Protein AF-A0A0V8J978-F1 (afdb_monomer)

Nearest PDB structures (foldseek):
  4zwt-assembly1_A  TM=3.588E-01  e=2.544E+00  Tequatrovirus T4
  5sv0-assembly1_B  TM=1.767E-01  e=7.814E-01  Escherichia coli DH1

pLDDT: mean 73.5, std 13.05, range [42.28, 92.69]

Structure (mmCIF, N/CA/C/O backbone):
data_AF-A0A0V8J978-F1
#
_entry.id   AF-A0A0V8J978-F1
#
loop_
_atom_site.group_PDB
_atom_site.id
_atom_site.type_symbol
_atom_site.label_atom_id
_atom_site.label_alt_id
_atom_site.label_comp_id
_atom_site.label_asym_id
_atom_site.label_entity_id
_atom_site.label_seq_id
_atom_site.pdbx_PDB_ins_code
_atom_site.Cartn_x
_atom_site.Cartn_y
_atom_site.Cartn_z
_atom_site.occupancy
_atom_site.B_iso_or_equiv
_atom_site.auth_seq_id
_atom_site.auth_comp_id
_atom_site.auth_asym_id
_atom_site.auth_atom_id
_atom_site.pdbx_PDB_model_num
ATOM 1 N N . MET A 1 1 ? -58.229 -29.454 26.394 1.00 58.03 1 MET A N 1
ATOM 2 C CA . MET A 1 1 ? -57.405 -28.860 25.318 1.00 58.03 1 MET A CA 1
ATOM 3 C C . MET A 1 1 ? -56.795 -27.524 25.741 1.00 58.03 1 MET A C 1
ATOM 5 O O . MET A 1 1 ? -55.594 -27.365 25.572 1.00 58.03 1 MET A O 1
ATOM 9 N N . ASP A 1 2 ? -57.546 -26.622 26.384 1.00 73.00 2 ASP A N 1
ATOM 10 C CA . ASP A 1 2 ? -57.037 -25.293 26.790 1.00 73.00 2 ASP A CA 1
ATOM 11 C C . ASP A 1 2 ? -55.859 -25.305 27.775 1.00 73.00 2 ASP A C 1
ATOM 13 O O . ASP A 1 2 ? -54.949 -24.490 27.657 1.00 73.00 2 ASP A O 1
ATOM 17 N N . GLN A 1 3 ? -55.811 -26.258 28.709 1.00 71.31 3 GLN A N 1
ATOM 18 C CA . GLN A 1 3 ? -54.703 -26.366 29.670 1.00 71.31 3 GLN A CA 1
ATOM 19 C C . GLN A 1 3 ? -53.376 -26.782 29.013 1.00 71.31 3 GLN A C 1
ATOM 21 O O . GLN A 1 3 ? -52.317 -26.296 29.399 1.00 71.31 3 GLN A O 1
ATOM 26 N N . LEU A 1 4 ? -53.426 -27.640 27.988 1.00 78.38 4 LEU A N 1
ATOM 27 C CA . LEU A 1 4 ? -52.252 -28.033 27.198 1.00 78.38 4 LEU A CA 1
ATOM 28 C C . LEU A 1 4 ? -51.732 -26.854 26.373 1.00 78.38 4 LEU A C 1
ATOM 30 O O . LEU A 1 4 ? -50.527 -26.629 26.305 1.00 78.38 4 LEU A O 1
ATOM 34 N N . TRP A 1 5 ? -52.645 -26.063 25.807 1.00 84.12 5 TRP A N 1
ATOM 35 C CA . TRP A 1 5 ? -52.295 -24.842 25.092 1.00 84.12 5 TRP A CA 1
ATOM 36 C C . TRP A 1 5 ? -51.668 -23.793 26.017 1.00 84.12 5 TRP A C 1
ATOM 38 O O . TRP A 1 5 ? -50.624 -23.230 25.694 1.00 84.12 5 TRP A O 1
ATOM 48 N N . GLN A 1 6 ? -52.235 -23.587 27.210 1.00 78.25 6 GLN A N 1
ATOM 49 C CA . GLN A 1 6 ? -51.652 -22.714 28.231 1.00 78.25 6 GLN A CA 1
ATOM 50 C C . GLN A 1 6 ? -50.260 -23.187 28.661 1.00 78.25 6 GLN A C 1
ATOM 52 O O . GLN A 1 6 ? -49.360 -22.359 28.782 1.00 78.25 6 GLN A O 1
ATOM 57 N N . LEU A 1 7 ? -50.054 -24.497 28.829 1.00 81.75 7 LEU A N 1
ATOM 58 C CA . LEU A 1 7 ? -48.750 -25.067 29.169 1.00 81.75 7 LEU A CA 1
ATOM 59 C C . LEU A 1 7 ? -47.717 -24.810 28.063 1.00 81.75 7 LEU A C 1
ATOM 61 O O . LEU A 1 7 ? -46.607 -24.376 28.358 1.00 81.75 7 LEU A O 1
ATOM 65 N N . ILE A 1 8 ? -48.089 -25.011 26.794 1.00 82.81 8 ILE A N 1
ATOM 66 C CA . ILE A 1 8 ? -47.222 -24.732 25.640 1.00 82.81 8 ILE A CA 1
ATOM 67 C C . ILE A 1 8 ? -46.852 -23.248 25.606 1.00 82.81 8 ILE A C 1
ATOM 69 O O . ILE A 1 8 ? -45.672 -22.920 25.532 1.00 82.81 8 ILE A O 1
ATOM 73 N N . VAL A 1 9 ? -47.827 -22.344 25.746 1.00 83.94 9 VAL A N 1
ATOM 74 C CA . VAL A 1 9 ? -47.578 -20.894 25.775 1.00 83.94 9 VAL A CA 1
ATOM 75 C C . VAL A 1 9 ? -46.642 -20.511 26.925 1.00 83.94 9 VAL A C 1
ATOM 77 O O . VAL A 1 9 ? -45.755 -19.673 26.747 1.00 83.94 9 VAL A O 1
ATOM 80 N N . LEU A 1 10 ? -46.806 -21.124 28.099 1.00 83.38 10 LEU A N 1
ATOM 81 C CA . LEU A 1 10 ? -45.984 -20.838 29.272 1.00 83.38 10 LEU A CA 1
ATOM 82 C C . LEU A 1 10 ? -44.549 -21.349 29.087 1.00 83.38 10 LEU A C 1
ATOM 84 O O . LEU A 1 10 ? -43.604 -20.603 29.332 1.00 83.38 10 LEU A O 1
ATOM 88 N N . VAL A 1 11 ? -44.378 -22.566 28.562 1.00 84.75 11 VAL A N 1
ATOM 89 C CA . VAL A 1 11 ? -43.069 -23.152 28.232 1.00 84.75 11 VAL A CA 1
ATOM 90 C C . VAL A 1 11 ? -42.364 -22.353 27.132 1.00 84.75 11 VAL A C 1
ATOM 92 O O . VAL A 1 11 ? -41.176 -22.066 27.262 1.00 84.75 11 VAL A O 1
ATOM 95 N N . SER A 1 12 ? -43.076 -21.917 26.089 1.00 76.62 12 SER A N 1
ATOM 96 C CA . SER A 1 12 ? -42.521 -21.072 25.023 1.00 76.62 12 SER A CA 1
ATOM 97 C C . SER A 1 12 ? -42.072 -19.704 25.538 1.00 76.62 12 SER A C 1
ATOM 99 O O . SER A 1 12 ? -40.993 -19.246 25.171 1.00 76.62 12 SER A O 1
ATOM 101 N N . LYS A 1 13 ? -42.844 -19.065 26.429 1.00 82.25 13 LYS A N 1
ATOM 102 C CA . LYS A 1 13 ? -42.431 -17.812 27.085 1.00 82.25 13 LYS A CA 1
ATOM 103 C C . LYS A 1 13 ? -41.202 -18.006 27.970 1.00 82.25 13 LYS A C 1
ATOM 105 O O . LYS A 1 13 ? -40.329 -17.145 27.984 1.00 82.25 13 LYS A O 1
ATOM 110 N N . LEU A 1 14 ? -41.111 -19.132 28.675 1.00 78.25 14 LEU A N 1
ATOM 111 C CA . LEU A 1 14 ? -39.984 -19.455 29.553 1.00 78.25 14 LEU A CA 1
ATOM 112 C C . LEU A 1 14 ? -38.710 -19.742 28.742 1.00 78.25 14 LEU A C 1
ATOM 114 O O . LEU A 1 14 ? -37.640 -19.232 29.072 1.00 78.25 14 LEU A O 1
ATOM 118 N N . LEU A 1 15 ? -38.834 -20.474 27.629 1.00 76.94 15 LEU A N 1
ATOM 119 C CA . LEU A 1 15 ? -37.756 -20.674 26.656 1.00 76.94 15 LEU A CA 1
ATOM 120 C C . LEU A 1 15 ? -37.302 -19.350 26.037 1.00 76.94 15 LEU A C 1
ATOM 122 O O . LEU A 1 15 ? -36.102 -19.093 25.974 1.00 76.94 15 LEU A O 1
ATOM 126 N N . TRP A 1 16 ? -38.243 -18.491 25.636 1.00 80.75 16 TRP A N 1
ATOM 127 C CA . TRP A 1 16 ? -37.926 -17.183 25.070 1.00 80.75 16 TRP A CA 1
ATOM 128 C C . TRP A 1 16 ? -37.252 -16.265 26.092 1.00 80.75 16 TRP A C 1
ATOM 130 O O . TRP A 1 16 ? -36.242 -15.658 25.769 1.00 80.75 16 TRP A O 1
ATOM 140 N N . ALA A 1 17 ? -37.723 -16.223 27.341 1.00 74.12 17 ALA A N 1
ATOM 141 C CA . ALA A 1 17 ? -37.091 -15.447 28.408 1.00 74.12 17 ALA A CA 1
ATOM 142 C C . ALA A 1 17 ? -35.655 -15.919 28.692 1.00 74.12 17 ALA A C 1
ATOM 144 O O . ALA A 1 17 ? -34.755 -15.100 28.874 1.00 74.12 17 ALA A O 1
ATOM 145 N N . LYS A 1 18 ? -35.414 -17.237 28.673 1.00 74.38 18 LYS A N 1
ATOM 146 C CA . LYS A 1 18 ? -34.080 -17.814 28.889 1.00 74.38 18 LYS A CA 1
ATOM 147 C C . LYS A 1 18 ? -33.139 -17.555 27.704 1.00 74.38 18 LYS A C 1
ATOM 149 O O . LYS A 1 18 ? -31.971 -17.234 27.914 1.00 74.38 18 LYS A O 1
ATOM 154 N N . ALA A 1 19 ? -33.648 -17.648 26.474 1.00 70.31 19 ALA A N 1
ATOM 155 C CA . ALA A 1 19 ? -32.899 -17.320 25.261 1.00 70.31 19 ALA A CA 1
ATOM 156 C C . ALA A 1 19 ? -32.596 -15.815 25.166 1.00 70.31 19 ALA A C 1
ATOM 158 O O . ALA A 1 19 ? -31.465 -15.433 24.874 1.00 70.31 19 ALA A O 1
ATOM 159 N N . ALA A 1 20 ? -33.576 -14.965 25.483 1.00 67.06 20 ALA A N 1
ATOM 160 C CA . ALA A 1 20 ? -33.428 -13.517 25.518 1.00 67.06 20 ALA A CA 1
ATOM 161 C C . ALA A 1 20 ? -32.396 -13.093 26.567 1.00 67.06 20 ALA A C 1
ATOM 163 O O . ALA A 1 20 ? -31.519 -12.302 26.248 1.00 67.06 20 ALA A O 1
ATOM 164 N N . ALA A 1 21 ? -32.419 -13.663 27.777 1.00 69.81 21 ALA A N 1
ATOM 165 C CA . ALA A 1 21 ? -31.411 -13.375 28.801 1.00 69.81 21 ALA A CA 1
ATOM 166 C C . ALA A 1 21 ? -29.980 -13.701 28.328 1.00 69.81 21 ALA A C 1
ATOM 168 O O . ALA A 1 21 ? -29.067 -12.909 28.552 1.00 69.81 21 ALA A O 1
ATOM 169 N N . GLY A 1 22 ? -29.791 -14.821 27.619 1.00 66.94 22 GLY A N 1
ATOM 170 C CA . GLY A 1 22 ? -28.507 -15.164 26.999 1.00 66.94 22 GLY A CA 1
ATOM 171 C C . GLY A 1 22 ? -28.098 -14.192 25.886 1.00 66.94 22 GLY A C 1
ATOM 172 O O . GLY A 1 22 ? -26.946 -13.770 25.833 1.00 66.94 22 GLY A O 1
ATOM 173 N N . TYR A 1 23 ? -29.043 -13.788 25.034 1.00 71.06 23 TYR A N 1
ATOM 174 C CA . TYR A 1 23 ? -28.798 -12.828 23.954 1.00 71.06 23 TYR A CA 1
ATOM 175 C C . TYR A 1 23 ? -28.477 -11.422 24.483 1.00 71.06 23 TYR A C 1
ATOM 177 O O . TYR A 1 23 ? -27.542 -10.787 24.006 1.00 71.06 23 TYR A O 1
ATOM 185 N N . PHE A 1 24 ? -29.191 -10.953 25.510 1.00 72.12 24 PHE A N 1
ATOM 186 C CA . PHE A 1 24 ? -28.918 -9.677 26.173 1.00 72.12 24 PHE A CA 1
ATOM 187 C C . PHE A 1 24 ? -27.565 -9.688 26.886 1.00 72.12 24 PHE A C 1
ATOM 189 O O . PHE A 1 24 ? -26.811 -8.730 26.756 1.00 72.12 24 PHE A O 1
ATOM 196 N N . ALA A 1 25 ? -27.211 -10.778 27.573 1.00 69.50 25 ALA A N 1
ATOM 197 C CA . ALA A 1 25 ? -25.895 -10.911 28.196 1.00 69.50 25 ALA A CA 1
ATOM 198 C C . ALA A 1 25 ? -24.763 -10.888 27.155 1.00 69.50 25 ALA A C 1
ATOM 200 O O . ALA A 1 25 ? -23.761 -10.208 27.360 1.00 69.50 25 ALA A O 1
ATOM 201 N N . LEU A 1 26 ? -24.936 -11.574 26.018 1.00 71.06 26 LEU A N 1
ATOM 202 C CA . LEU A 1 26 ? -23.991 -11.519 24.899 1.00 71.06 26 LEU A CA 1
ATOM 203 C C . LEU A 1 26 ? -23.917 -10.124 24.268 1.00 71.06 26 LEU A C 1
ATOM 205 O O . LEU A 1 26 ? -22.823 -9.681 23.934 1.00 71.06 26 LEU A O 1
ATOM 209 N N . GLY A 1 27 ? -25.047 -9.426 24.136 1.00 70.19 27 GLY A N 1
ATOM 210 C CA . GLY A 1 27 ? -25.106 -8.054 23.630 1.00 70.19 27 GLY A CA 1
ATOM 211 C C . GLY A 1 27 ? -24.342 -7.074 24.519 1.00 70.19 27 GLY A C 1
ATOM 212 O O . GLY A 1 27 ? -23.490 -6.344 24.026 1.00 70.19 27 GLY A O 1
ATOM 213 N N . VAL A 1 28 ? -24.558 -7.128 25.836 1.00 73.50 28 VAL A N 1
ATOM 214 C CA . VAL A 1 28 ? -23.844 -6.285 26.813 1.00 73.50 28 VAL A CA 1
ATOM 215 C C . VAL A 1 28 ? -22.353 -6.621 26.852 1.00 73.50 28 VAL A C 1
ATOM 217 O O . VAL A 1 28 ? -21.514 -5.727 26.940 1.00 73.50 28 VAL A O 1
ATOM 220 N N . LEU A 1 29 ? -21.997 -7.905 26.752 1.00 72.19 29 LEU A N 1
ATOM 221 C CA . LEU A 1 29 ? -20.600 -8.331 26.713 1.00 72.19 29 LEU A CA 1
ATOM 222 C C . LEU A 1 29 ? -19.922 -7.871 25.415 1.00 72.19 29 LEU A C 1
ATOM 224 O O . LEU A 1 29 ? -18.797 -7.380 25.459 1.00 72.19 29 LEU A O 1
ATOM 228 N N . ALA A 1 30 ? -20.615 -7.949 24.276 1.00 70.94 30 ALA A N 1
ATOM 229 C CA . ALA A 1 30 ? -20.136 -7.405 23.011 1.00 70.94 30 ALA A CA 1
ATOM 230 C C . ALA A 1 30 ? -19.964 -5.882 23.088 1.00 70.94 30 ALA A C 1
ATOM 232 O O . ALA A 1 30 ? -18.898 -5.387 22.738 1.00 70.94 30 ALA A O 1
ATOM 233 N N . GLU A 1 31 ? -20.948 -5.139 23.601 1.00 74.81 31 GLU A N 1
ATOM 234 C CA . GLU A 1 31 ? -20.844 -3.689 23.806 1.00 74.81 31 GLU A CA 1
ATOM 235 C C . GLU A 1 31 ? -19.661 -3.323 24.708 1.00 74.81 31 GLU A C 1
ATOM 237 O O . GLU A 1 31 ? -18.866 -2.457 24.348 1.00 74.81 31 GLU A O 1
ATOM 242 N N . ALA A 1 32 ? -19.471 -4.025 25.828 1.00 72.31 32 ALA A N 1
ATOM 243 C CA . ALA A 1 32 ? -18.339 -3.804 26.726 1.00 72.31 32 ALA A CA 1
ATOM 244 C C . ALA A 1 32 ? -16.986 -4.076 26.042 1.00 72.31 32 ALA A C 1
ATOM 246 O O . ALA A 1 32 ? -16.022 -3.331 26.232 1.00 72.31 32 ALA A O 1
ATOM 247 N N . VAL A 1 33 ? -16.909 -5.114 25.203 1.00 73.12 33 VAL A N 1
ATOM 248 C CA . VAL A 1 33 ? -15.716 -5.420 24.399 1.00 73.12 33 VAL A CA 1
ATOM 249 C C . VAL A 1 33 ? -15.478 -4.338 23.341 1.00 73.12 33 VAL A C 1
ATOM 251 O O . VAL A 1 33 ? -14.345 -3.888 23.179 1.00 73.12 33 VAL A O 1
ATOM 254 N N . PHE A 1 34 ? -16.524 -3.865 22.661 1.00 73.12 34 PHE A N 1
ATOM 255 C CA . PHE A 1 34 ? -16.434 -2.803 21.654 1.00 73.12 34 PHE A CA 1
ATOM 256 C C . PHE A 1 34 ? -16.193 -1.412 22.244 1.00 73.12 34 PHE A C 1
ATOM 258 O O . PHE A 1 34 ? -15.755 -0.525 21.517 1.00 73.12 34 PHE A O 1
ATOM 265 N N . GLN A 1 35 ? -16.423 -1.205 23.540 1.00 76.12 35 GLN A N 1
ATOM 266 C CA . GLN A 1 35 ? -16.020 0.010 24.253 1.00 76.12 35 GLN A CA 1
ATOM 267 C C . GLN A 1 35 ? -14.549 -0.013 24.694 1.00 76.12 35 GLN A C 1
ATOM 269 O O . GLN A 1 35 ? -13.999 1.023 25.070 1.00 76.12 35 GLN A O 1
ATOM 274 N N . ASN A 1 36 ? -13.873 -1.164 24.620 1.00 83.19 36 ASN A N 1
ATOM 275 C CA . ASN A 1 36 ? -12.453 -1.243 24.927 1.00 83.19 36 ASN A CA 1
ATOM 276 C C . ASN A 1 36 ? -11.626 -0.531 23.845 1.00 83.19 36 ASN A C 1
ATOM 278 O O . ASN A 1 36 ? -11.685 -0.877 22.661 1.00 83.19 36 ASN A O 1
ATOM 282 N N . PHE A 1 37 ? -10.790 0.418 24.273 1.00 80.56 37 PHE A N 1
ATOM 283 C CA . PHE A 1 37 ? -9.919 1.183 23.383 1.00 80.56 37 PHE A CA 1
ATOM 284 C C . PHE A 1 37 ? -9.068 0.296 22.465 1.00 80.56 37 PHE A C 1
ATOM 286 O O . PHE A 1 37 ? -8.921 0.618 21.294 1.00 80.56 37 PHE A O 1
ATOM 293 N N . TRP A 1 38 ? -8.529 -0.826 22.947 1.00 84.81 38 TRP A N 1
ATOM 294 C CA . TRP A 1 38 ? -7.670 -1.685 22.125 1.00 84.81 38 TRP A CA 1
ATOM 295 C C . TRP A 1 38 ? -8.435 -2.373 20.994 1.00 84.81 38 TRP A C 1
ATOM 297 O O . TRP A 1 38 ? -7.918 -2.500 19.886 1.00 84.81 38 TRP A O 1
ATOM 307 N N . VAL A 1 39 ? -9.684 -2.769 21.244 1.00 84.00 39 VAL A N 1
ATOM 308 C CA . VAL A 1 39 ? -10.558 -3.381 20.232 1.00 84.00 39 VAL A CA 1
ATOM 309 C C . VAL A 1 39 ? -10.940 -2.342 19.178 1.00 84.00 39 VAL A C 1
ATOM 311 O O . VAL A 1 39 ? -10.839 -2.595 17.976 1.00 84.00 39 VAL A O 1
ATOM 314 N N . GLN A 1 40 ? -11.299 -1.140 19.623 1.00 82.44 40 GLN A N 1
ATOM 315 C CA . GLN A 1 40 ? -11.551 0.020 18.768 1.00 82.44 40 GLN A CA 1
ATOM 316 C C . GLN A 1 40 ? -10.323 0.400 17.927 1.00 82.44 40 GLN A C 1
ATOM 318 O O . GLN A 1 40 ? -10.418 0.597 16.720 1.00 82.44 40 GLN A O 1
ATOM 323 N N . PHE A 1 41 ? -9.145 0.429 18.542 1.00 83.06 41 PHE A N 1
ATOM 324 C CA . PHE A 1 41 ? -7.879 0.745 17.892 1.00 83.06 41 PHE A CA 1
ATOM 325 C C . PHE A 1 41 ? -7.535 -0.251 16.780 1.00 83.06 41 PHE A C 1
ATOM 327 O O . PHE A 1 41 ? -7.281 0.140 15.639 1.00 83.06 41 PHE A O 1
ATOM 334 N N . VAL A 1 42 ? -7.573 -1.551 17.090 1.00 87.31 42 VAL A N 1
ATOM 335 C CA . VAL A 1 42 ? -7.267 -2.609 16.119 1.00 87.31 42 VAL A CA 1
ATOM 336 C C . VAL A 1 42 ? -8.294 -2.625 14.990 1.00 87.31 42 VAL A C 1
ATOM 338 O O . VAL A 1 42 ? -7.911 -2.691 13.821 1.00 87.31 42 VAL A O 1
ATOM 341 N N . SER A 1 43 ? -9.586 -2.520 15.308 1.00 85.38 43 SER A N 1
ATOM 342 C CA . SER A 1 43 ? -10.638 -2.487 14.285 1.00 85.38 43 SER A CA 1
ATOM 343 C C . SER A 1 43 ? -10.510 -1.269 13.367 1.00 85.38 43 SER A C 1
ATOM 345 O O . SER A 1 43 ? -10.583 -1.438 12.152 1.00 85.38 43 SER A O 1
ATOM 347 N N . ALA A 1 44 ? -10.209 -0.079 13.896 1.00 85.94 44 ALA A N 1
ATOM 348 C CA . ALA A 1 44 ? -9.976 1.123 13.094 1.00 85.94 44 ALA A CA 1
ATOM 349 C C . ALA A 1 44 ? -8.784 0.971 12.134 1.00 85.94 44 ALA A C 1
ATOM 351 O O . ALA A 1 44 ? -8.868 1.367 10.970 1.00 85.94 44 ALA A O 1
ATOM 352 N N . ILE A 1 45 ? -7.690 0.345 12.580 1.00 87.75 45 ILE A N 1
ATOM 353 C CA . ILE A 1 45 ? -6.536 0.052 11.719 1.00 87.75 45 ILE A CA 1
ATOM 354 C C . ILE A 1 45 ? -6.910 -0.943 10.614 1.00 87.75 45 ILE A C 1
ATOM 356 O O . ILE A 1 45 ? -6.569 -0.725 9.450 1.00 87.75 45 ILE A O 1
ATOM 360 N N . VAL A 1 46 ? -7.618 -2.025 10.951 1.00 88.25 46 VAL A N 1
ATOM 361 C CA . VAL A 1 46 ? -8.040 -3.047 9.978 1.00 88.25 46 VAL A CA 1
ATOM 362 C C . VAL A 1 46 ? -8.989 -2.448 8.942 1.00 88.25 46 VAL A C 1
ATOM 364 O O . VAL A 1 46 ? -8.749 -2.590 7.743 1.00 88.25 46 VAL A O 1
ATOM 367 N N . VAL A 1 47 ? -10.024 -1.729 9.382 1.00 87.81 47 VAL A N 1
ATOM 368 C CA . VAL A 1 47 ? -10.984 -1.055 8.496 1.00 87.81 47 VAL A CA 1
ATOM 369 C C . VAL A 1 47 ? -10.273 -0.027 7.619 1.00 87.81 47 VAL A C 1
ATOM 371 O O . VAL A 1 47 ? -10.487 -0.010 6.407 1.00 87.81 47 VAL A O 1
ATOM 374 N N . GLY A 1 48 ? -9.364 0.770 8.186 1.00 84.44 48 GLY A N 1
ATOM 375 C CA . GLY A 1 48 ? -8.560 1.720 7.423 1.00 84.44 48 GLY A CA 1
ATOM 376 C C . GLY A 1 48 ? -7.702 1.039 6.353 1.00 84.44 48 GLY A C 1
ATOM 377 O O . GLY A 1 48 ? -7.672 1.491 5.209 1.00 84.44 48 GLY A O 1
ATOM 378 N N . MET A 1 49 ? -7.051 -0.085 6.671 1.00 86.06 49 MET A N 1
ATOM 379 C CA . MET A 1 49 ? -6.287 -0.860 5.686 1.00 86.06 49 MET A CA 1
ATOM 380 C C . MET A 1 49 ? -7.173 -1.413 4.563 1.00 86.06 49 MET A C 1
ATOM 382 O O . MET A 1 49 ? -6.785 -1.350 3.393 1.00 86.06 49 MET A O 1
ATOM 386 N N . VAL A 1 50 ? -8.361 -1.928 4.894 1.00 88.06 50 VAL A N 1
ATOM 387 C CA . VAL A 1 50 ? -9.339 -2.404 3.902 1.00 88.06 50 VAL A CA 1
ATOM 388 C C . VAL A 1 50 ? -9.790 -1.257 2.998 1.00 88.06 50 VAL A C 1
ATOM 390 O O . VAL A 1 50 ? -9.842 -1.421 1.781 1.00 88.06 50 VAL A O 1
ATOM 393 N N . LEU A 1 51 ? -10.041 -0.076 3.561 1.00 87.31 51 LEU A N 1
ATOM 394 C CA . LEU A 1 51 ? -10.470 1.098 2.808 1.00 87.31 51 LEU A CA 1
ATOM 395 C C . LEU A 1 51 ? -9.376 1.599 1.855 1.00 87.31 51 LEU A C 1
ATOM 397 O O . LEU A 1 51 ? -9.648 1.838 0.680 1.00 87.31 51 LEU A O 1
ATOM 401 N N . VAL A 1 52 ? -8.118 1.651 2.306 1.00 84.44 52 VAL A N 1
ATOM 402 C CA . VAL A 1 52 ? -6.967 1.949 1.434 1.00 84.44 52 VAL A CA 1
ATOM 403 C C . VAL A 1 52 ? -6.867 0.930 0.295 1.00 84.44 52 VAL A C 1
ATOM 405 O O . VAL A 1 52 ? -6.621 1.307 -0.852 1.00 84.44 52 VAL A 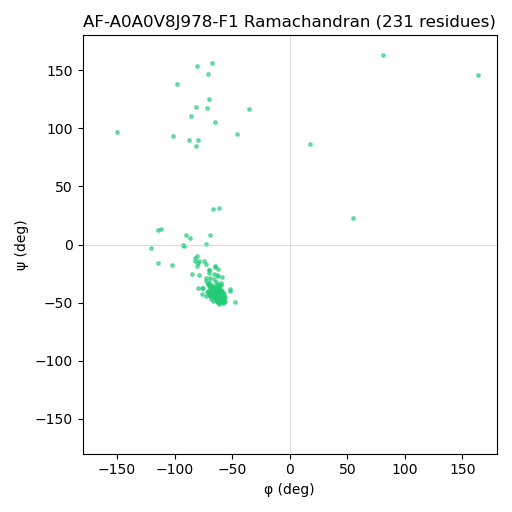O 1
ATOM 408 N N . LYS A 1 53 ? -7.103 -0.358 0.574 1.00 83.00 53 LYS A N 1
ATOM 409 C CA . LYS A 1 53 ? -7.104 -1.412 -0.450 1.00 83.00 53 LYS A CA 1
ATOM 410 C C . LYS A 1 53 ? -8.243 -1.272 -1.453 1.00 83.00 53 LYS A C 1
ATOM 412 O O . LYS A 1 53 ? -8.018 -1.503 -2.640 1.00 83.00 53 LYS A O 1
ATOM 417 N N . LEU A 1 54 ? -9.429 -0.874 -1.003 1.00 85.06 54 LEU A N 1
ATOM 418 C CA . LEU A 1 54 ? -10.564 -0.588 -1.879 1.00 85.06 54 LEU A CA 1
ATOM 419 C C . LEU A 1 54 ? -10.283 0.617 -2.779 1.00 85.06 54 LEU A C 1
ATOM 421 O O . LEU A 1 54 ? -10.527 0.534 -3.977 1.00 85.06 54 LEU A O 1
ATOM 425 N N . ILE A 1 55 ? -9.698 1.694 -2.248 1.00 84.44 55 ILE A N 1
ATOM 426 C CA . ILE A 1 55 ? -9.293 2.857 -3.052 1.00 84.44 55 ILE A CA 1
ATOM 427 C C . ILE A 1 55 ? -8.247 2.449 -4.098 1.00 84.44 55 ILE A C 1
ATOM 429 O O . ILE A 1 55 ? -8.402 2.772 -5.274 1.00 84.44 55 ILE A O 1
ATOM 433 N N . GLU A 1 56 ? -7.215 1.692 -3.704 1.00 79.06 56 GLU A N 1
ATOM 434 C CA . GLU A 1 56 ? -6.204 1.164 -4.632 1.00 79.06 56 GLU A CA 1
ATOM 435 C C . GLU A 1 56 ? -6.856 0.324 -5.745 1.00 79.06 56 GLU A C 1
ATOM 437 O O . GLU A 1 56 ? -6.507 0.453 -6.921 1.00 79.06 56 GLU A O 1
ATOM 442 N N . PHE A 1 57 ? -7.831 -0.517 -5.388 1.00 79.12 57 PHE A N 1
ATOM 443 C CA . PHE A 1 57 ? -8.572 -1.339 -6.337 1.00 79.12 57 PHE A CA 1
ATOM 444 C C . PHE A 1 57 ? -9.428 -0.501 -7.294 1.00 79.12 57 PHE A C 1
ATOM 446 O O . PHE A 1 57 ? -9.391 -0.750 -8.496 1.00 79.12 57 PHE A O 1
ATOM 453 N N . SER A 1 58 ? -10.140 0.512 -6.797 1.00 75.56 58 SER A N 1
ATOM 454 C CA . SER A 1 58 ? -10.966 1.411 -7.611 1.00 75.56 58 SER A CA 1
ATOM 455 C C . SER A 1 58 ? -10.128 2.230 -8.589 1.00 75.56 58 SER A C 1
ATOM 457 O O . SER A 1 58 ? -10.468 2.313 -9.768 1.00 75.56 58 SER A O 1
ATOM 459 N N . ILE A 1 59 ? -8.992 2.771 -8.133 1.00 76.44 59 ILE A N 1
ATOM 460 C CA . ILE A 1 59 ? -8.032 3.469 -8.997 1.00 76.44 59 ILE A CA 1
ATOM 461 C C . ILE A 1 59 ? -7.553 2.522 -10.103 1.00 76.44 59 ILE A C 1
ATOM 463 O O . ILE A 1 59 ? -7.578 2.873 -11.283 1.00 76.44 59 ILE A O 1
ATOM 467 N N . ARG A 1 60 ? -7.169 1.292 -9.740 1.00 69.00 60 ARG A N 1
ATOM 468 C CA . ARG A 1 60 ? -6.733 0.277 -10.707 1.00 69.00 60 ARG A CA 1
ATOM 469 C C . ARG A 1 60 ? -7.837 -0.079 -11.701 1.00 69.00 60 ARG A C 1
ATOM 471 O O . ARG A 1 60 ? -7.553 -0.198 -12.888 1.00 69.00 60 ARG A O 1
ATOM 478 N N . TYR A 1 61 ? -9.072 -0.253 -11.238 1.00 74.75 61 TYR A N 1
ATOM 479 C CA . TYR A 1 61 ? -10.212 -0.558 -12.098 1.00 74.75 61 TYR A CA 1
ATOM 480 C C . TYR A 1 61 ? -10.468 0.568 -13.102 1.00 74.75 61 TYR A C 1
ATOM 482 O O . TYR A 1 61 ? -10.631 0.294 -14.288 1.00 74.75 61 TYR A O 1
ATOM 490 N N . TYR A 1 62 ? -10.415 1.828 -12.658 1.00 72.88 62 TYR A N 1
ATOM 491 C CA . TYR A 1 62 ? -10.557 2.988 -13.535 1.00 72.88 62 TYR A CA 1
ATOM 492 C C . TYR A 1 62 ? -9.486 3.008 -14.632 1.00 72.88 62 TYR A C 1
ATOM 494 O O . TYR A 1 62 ? -9.821 3.115 -15.811 1.00 72.88 62 TYR A O 1
ATOM 502 N N . TYR A 1 63 ? -8.209 2.837 -14.269 1.00 64.38 63 TYR A N 1
ATOM 503 C CA . TYR A 1 63 ? -7.123 2.791 -15.252 1.00 64.38 63 TYR A CA 1
ATOM 504 C C . TYR A 1 63 ? -7.244 1.597 -16.205 1.00 64.38 63 TYR A C 1
ATOM 506 O O . TYR A 1 63 ? -7.054 1.765 -17.406 1.00 64.38 63 TYR A O 1
ATOM 514 N N . TYR A 1 64 ? -7.621 0.418 -15.703 1.00 66.31 64 TYR A N 1
ATOM 515 C CA . TYR A 1 64 ? -7.825 -0.777 -16.525 1.00 66.31 64 TYR A CA 1
ATOM 516 C C . TYR A 1 64 ? -8.981 -0.604 -17.520 1.00 66.31 64 TYR A C 1
ATOM 518 O O . TYR A 1 64 ? -8.846 -0.927 -18.696 1.00 66.31 64 TYR A O 1
ATOM 526 N N . HIS A 1 65 ? -10.105 -0.043 -17.074 1.00 63.94 65 HIS A N 1
ATOM 527 C CA . HIS A 1 65 ? -11.246 0.231 -17.940 1.00 63.94 65 HIS A CA 1
ATOM 528 C C . HIS A 1 65 ? -10.888 1.261 -19.025 1.00 63.94 65 HIS A C 1
ATOM 530 O O . HIS A 1 65 ? -11.176 1.044 -20.199 1.00 63.94 65 HIS A O 1
ATOM 536 N N . ASN A 1 66 ? -10.184 2.342 -18.670 1.00 58.75 66 ASN A N 1
ATOM 537 C CA . ASN A 1 66 ? -9.725 3.340 -19.644 1.00 58.75 66 ASN A CA 1
ATOM 538 C C . ASN A 1 66 ? -8.682 2.781 -20.630 1.00 58.75 66 ASN A C 1
ATOM 540 O O . ASN A 1 66 ? -8.622 3.216 -21.780 1.00 58.75 66 ASN A O 1
ATOM 544 N N . PHE A 1 67 ? -7.883 1.803 -20.195 1.00 55.22 67 PHE A N 1
ATOM 545 C CA . PHE A 1 67 ? -6.927 1.091 -21.040 1.00 55.22 67 PHE A CA 1
ATOM 546 C C . PHE A 1 67 ? -7.627 0.222 -22.097 1.00 55.22 67 PHE A C 1
ATOM 548 O O . PHE A 1 67 ? -7.260 0.282 -23.263 1.00 55.22 67 P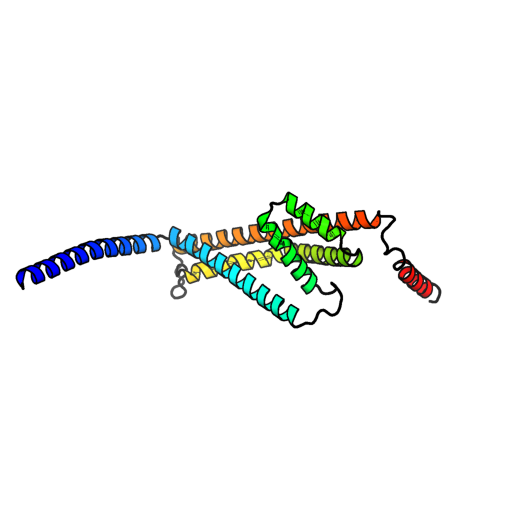HE A O 1
ATOM 555 N N . VAL A 1 68 ? -8.691 -0.507 -21.738 1.00 56.03 68 VAL A N 1
ATOM 556 C CA . VAL A 1 68 ? -9.468 -1.322 -22.698 1.00 56.03 68 VAL A CA 1
ATOM 557 C C . VAL A 1 68 ? -10.142 -0.463 -23.782 1.00 56.03 68 VAL A C 1
ATOM 559 O O . VAL A 1 68 ? -10.234 -0.887 -24.934 1.00 56.03 68 VAL A O 1
ATOM 562 N N . HIS A 1 69 ? -10.572 0.761 -23.451 1.00 50.78 69 HIS A N 1
ATOM 563 C CA . HIS A 1 69 ? -11.200 1.678 -24.418 1.00 50.78 69 HIS A CA 1
ATOM 564 C C . HIS A 1 69 ? -10.201 2.399 -25.332 1.00 50.78 69 HIS A C 1
ATOM 566 O O . HIS A 1 69 ? -10.534 2.743 -26.470 1.00 50.78 69 HIS A O 1
ATOM 572 N N . ARG A 1 70 ? -8.951 2.590 -24.892 1.00 51.50 70 ARG A N 1
ATOM 573 C CA . ARG A 1 70 ? -7.855 3.037 -25.760 1.00 51.50 70 ARG A CA 1
ATOM 574 C C . ARG A 1 70 ? -7.312 1.833 -26.526 1.00 51.50 70 ARG A C 1
ATOM 576 O O . ARG A 1 70 ? -6.341 1.218 -26.109 1.00 51.50 70 ARG A O 1
ATOM 583 N N . LYS A 1 71 ? -7.954 1.495 -27.653 1.00 47.66 71 LYS A N 1
ATOM 584 C CA . LYS A 1 71 ? -7.489 0.471 -28.610 1.00 47.66 71 LYS A CA 1
ATOM 585 C C . LYS A 1 71 ? -5.956 0.469 -28.706 1.00 47.66 71 LYS A C 1
ATOM 587 O O . LYS A 1 71 ? -5.380 1.462 -29.148 1.00 47.66 71 LYS A O 1
ATOM 592 N N . LEU A 1 72 ? -5.339 -0.648 -28.312 1.00 44.06 72 LEU A N 1
ATOM 593 C CA . LEU A 1 72 ? -3.926 -0.980 -28.503 1.00 44.06 72 LEU A CA 1
ATOM 594 C C . LEU A 1 72 ? -3.504 -0.672 -29.949 1.00 44.06 72 LEU A C 1
ATOM 596 O O . LEU A 1 72 ? -3.695 -1.480 -30.854 1.00 44.06 72 LEU A O 1
ATOM 600 N N . LYS A 1 73 ? -2.934 0.513 -30.176 1.00 43.41 73 LYS A N 1
ATOM 601 C CA . LYS A 1 73 ? -2.098 0.781 -31.345 1.00 43.41 73 LYS A CA 1
ATOM 602 C C . LYS A 1 73 ? -0.682 0.370 -30.956 1.00 43.41 73 LYS A C 1
ATOM 604 O O . LYS A 1 73 ? 0.042 1.164 -30.377 1.00 43.41 73 LYS A O 1
ATOM 609 N N . ASN A 1 74 ? -0.362 -0.898 -31.212 1.00 42.88 74 ASN A N 1
ATOM 610 C CA . ASN A 1 74 ? 0.975 -1.487 -31.333 1.00 42.88 74 ASN A CA 1
ATOM 611 C C . ASN A 1 74 ? 2.142 -0.666 -30.750 1.00 42.88 74 ASN A C 1
ATOM 613 O O . ASN A 1 74 ? 2.787 0.086 -31.474 1.00 42.88 74 ASN A O 1
ATOM 617 N N . SER A 1 75 ? 2.413 -0.822 -29.454 1.00 47.47 75 SER A N 1
ATOM 618 C CA . SER A 1 75 ? 3.753 -0.857 -28.832 1.00 47.47 75 SER A CA 1
ATOM 619 C C . SER A 1 75 ? 3.622 -0.634 -27.323 1.00 47.47 75 SER A C 1
ATOM 621 O O . SER A 1 75 ? 2.796 0.157 -26.878 1.00 47.47 75 SER A O 1
ATOM 623 N N . LEU A 1 76 ? 4.480 -1.284 -26.531 1.00 52.47 76 LEU A N 1
ATOM 624 C CA . LEU A 1 76 ? 4.682 -1.054 -25.088 1.00 52.47 76 LEU A CA 1
ATOM 625 C C . LEU A 1 76 ? 5.300 0.337 -24.781 1.00 52.47 76 LEU A C 1
ATOM 627 O O . LEU A 1 76 ? 6.061 0.500 -23.829 1.00 52.47 76 LEU A O 1
ATOM 631 N N . GLY A 1 77 ? 5.015 1.350 -25.604 1.00 53.03 77 GLY A N 1
ATOM 632 C CA . GLY A 1 77 ? 5.657 2.663 -25.557 1.00 53.03 77 GLY A CA 1
ATOM 633 C C . GLY A 1 77 ? 5.115 3.599 -24.474 1.00 53.03 77 GLY A C 1
ATOM 634 O O . GLY A 1 77 ? 5.763 4.594 -24.153 1.00 53.03 77 GLY A O 1
ATOM 635 N N . ALA A 1 78 ? 3.944 3.309 -23.892 1.00 59.03 78 ALA A N 1
ATOM 636 C CA . ALA A 1 78 ? 3.320 4.177 -22.898 1.00 59.03 78 ALA A CA 1
ATOM 637 C C . ALA A 1 78 ? 3.605 3.718 -21.449 1.00 59.03 78 ALA A C 1
ATOM 639 O O . ALA A 1 78 ? 3.477 2.536 -21.127 1.00 59.03 78 ALA A O 1
ATOM 640 N N . PRO A 1 79 ? 3.898 4.645 -20.514 1.00 58.06 79 PRO A N 1
ATOM 641 C CA . PRO A 1 79 ? 4.175 4.317 -19.109 1.00 58.06 79 PRO A CA 1
ATOM 642 C C . PRO A 1 79 ? 2.997 3.656 -18.371 1.00 58.06 79 PRO A C 1
ATOM 644 O O . PRO A 1 79 ? 3.210 2.977 -17.368 1.00 58.06 79 PRO A O 1
ATOM 647 N N . ALA A 1 80 ? 1.765 3.826 -18.863 1.00 61.19 80 ALA A N 1
ATOM 648 C CA . ALA A 1 80 ? 0.578 3.152 -18.334 1.00 61.19 80 ALA A CA 1
ATOM 649 C C . ALA A 1 80 ? 0.559 1.647 -18.663 1.00 61.19 80 ALA A C 1
ATOM 651 O O . ALA A 1 80 ? 0.127 0.843 -17.840 1.00 61.19 80 ALA A O 1
ATOM 652 N N . ASP A 1 81 ? 1.084 1.261 -19.825 1.00 60.50 81 ASP A N 1
ATOM 653 C CA . ASP A 1 81 ? 1.106 -0.125 -20.301 1.00 60.50 81 ASP A CA 1
ATOM 654 C C . ASP A 1 81 ? 2.187 -0.914 -19.560 1.00 60.50 81 ASP A C 1
ATOM 656 O O . ASP A 1 81 ? 1.972 -2.058 -19.161 1.00 60.50 81 ASP A O 1
ATOM 660 N N . LEU A 1 82 ? 3.317 -0.253 -19.282 1.00 64.56 82 LEU A N 1
ATOM 661 C CA . LEU A 1 82 ? 4.389 -0.774 -18.433 1.00 64.56 82 LEU A CA 1
ATOM 662 C C . LEU A 1 82 ? 3.911 -0.982 -16.986 1.00 64.56 82 LEU A C 1
ATOM 664 O O . LEU A 1 82 ? 4.241 -2.003 -16.383 1.00 64.56 82 LEU A O 1
ATOM 668 N N . ASP A 1 83 ? 3.093 -0.074 -16.437 1.00 65.69 83 ASP A N 1
ATOM 669 C CA . ASP A 1 83 ? 2.486 -0.242 -15.106 1.00 65.69 83 ASP A CA 1
ATOM 670 C C . ASP A 1 83 ? 1.483 -1.410 -15.086 1.00 65.69 83 ASP A C 1
ATOM 672 O O . ASP A 1 83 ? 1.473 -2.228 -14.167 1.00 65.69 83 ASP A O 1
ATOM 676 N N . LEU A 1 84 ? 0.665 -1.559 -16.128 1.00 64.31 84 LEU A N 1
ATOM 677 C CA . LEU A 1 84 ? -0.336 -2.624 -16.220 1.00 64.31 84 LEU A CA 1
ATOM 678 C C . LEU A 1 84 ? 0.310 -4.006 -16.423 1.00 64.31 84 LEU A C 1
ATOM 680 O O . LEU A 1 84 ? -0.080 -4.989 -15.779 1.00 64.31 84 LEU A O 1
ATOM 684 N N . PHE A 1 85 ? 1.357 -4.076 -17.246 1.00 65.56 85 PHE A N 1
ATOM 685 C CA . PHE A 1 85 ? 2.220 -5.245 -17.380 1.00 65.56 85 PHE A CA 1
ATOM 686 C C . PHE A 1 85 ? 2.891 -5.600 -16.046 1.00 65.56 85 PHE A C 1
ATOM 688 O O . PHE A 1 85 ? 2.855 -6.754 -15.614 1.00 65.56 85 PHE A O 1
ATOM 695 N N . PHE A 1 86 ? 3.427 -4.611 -15.330 1.00 66.75 86 PHE A N 1
ATOM 696 C CA . PHE A 1 86 ? 4.026 -4.814 -14.013 1.00 66.75 86 PHE A CA 1
ATOM 697 C C . PHE A 1 86 ? 3.019 -5.340 -12.986 1.00 66.75 86 PHE A C 1
ATOM 699 O O . PHE A 1 86 ? 3.298 -6.260 -12.222 1.00 66.75 86 PHE A O 1
ATOM 706 N N . GLN A 1 87 ? 1.811 -4.785 -12.973 1.00 64.94 87 GLN A N 1
ATOM 707 C CA . GLN A 1 87 ? 0.765 -5.174 -12.032 1.00 64.94 87 GLN A CA 1
ATOM 708 C C . GLN A 1 87 ? 0.207 -6.574 -12.310 1.00 64.94 87 GLN A C 1
ATOM 710 O O . GLN A 1 87 ? -0.132 -7.296 -11.370 1.00 64.94 87 GLN A O 1
ATOM 715 N N . THR A 1 88 ? 0.101 -6.977 -13.578 1.00 63.06 88 THR A N 1
ATOM 716 C CA . THR A 1 88 ? -0.346 -8.327 -13.961 1.00 63.06 88 THR A CA 1
ATOM 717 C C . THR A 1 88 ? 0.715 -9.382 -13.659 1.00 63.06 88 THR A C 1
ATOM 719 O O . THR A 1 88 ? 0.384 -10.434 -13.107 1.00 63.06 88 THR A O 1
ATOM 722 N N . THR A 1 89 ? 1.986 -9.081 -13.924 1.00 61.91 89 THR A N 1
ATOM 723 C CA . THR A 1 89 ? 3.111 -9.972 -13.605 1.00 61.91 89 THR A CA 1
ATOM 724 C C . THR A 1 89 ? 3.344 -10.082 -12.093 1.00 61.91 89 THR A C 1
ATOM 726 O O . THR A 1 89 ? 3.390 -11.197 -11.575 1.00 61.91 89 THR A O 1
ATOM 729 N N . MET A 1 90 ? 3.324 -8.971 -11.344 1.00 60.44 90 MET A N 1
ATOM 730 C CA . MET A 1 90 ? 3.440 -8.980 -9.874 1.00 60.44 90 MET A CA 1
ATOM 731 C C . MET A 1 90 ? 2.213 -9.552 -9.145 1.00 60.44 90 MET A C 1
ATOM 733 O O . MET A 1 90 ? 2.327 -9.993 -8.004 1.00 60.44 90 MET A O 1
ATOM 737 N N . LYS A 1 91 ? 1.014 -9.591 -9.745 1.00 55.69 91 LYS A N 1
ATOM 738 C CA . LYS A 1 91 ? -0.142 -10.261 -9.110 1.00 55.69 91 LYS A CA 1
ATOM 739 C C . LYS A 1 91 ? 0.079 -11.768 -8.951 1.00 55.69 91 LYS A C 1
ATOM 741 O O . LYS A 1 91 ? -0.403 -12.345 -7.977 1.00 55.69 91 LYS A O 1
ATOM 746 N N . ARG A 1 92 ? 0.820 -12.404 -9.870 1.00 53.62 92 ARG A N 1
ATOM 747 C CA . ARG A 1 92 ? 1.203 -13.822 -9.751 1.00 53.62 92 ARG A CA 1
ATOM 748 C C . ARG A 1 92 ? 2.225 -14.060 -8.633 1.00 53.62 92 ARG A C 1
ATOM 750 O O . ARG A 1 92 ? 2.234 -15.159 -8.070 1.00 53.62 92 ARG A O 1
ATOM 757 N N . ASP A 1 93 ? 2.972 -13.028 -8.232 1.00 48.97 93 ASP A N 1
ATOM 758 C CA . ASP A 1 93 ? 4.000 -13.123 -7.191 1.00 48.97 93 ASP A CA 1
ATOM 759 C C . ASP A 1 93 ? 3.451 -13.444 -5.792 1.00 48.97 93 ASP A C 1
ATOM 761 O O . ASP A 1 93 ? 4.149 -14.035 -4.967 1.00 48.97 93 ASP A O 1
ATOM 765 N N . ILE A 1 94 ? 2.188 -13.120 -5.500 1.00 52.25 94 ILE A N 1
ATOM 766 C CA . ILE A 1 94 ? 1.605 -13.325 -4.160 1.00 52.25 94 ILE A CA 1
ATOM 767 C C . ILE A 1 94 ? 1.521 -14.826 -3.797 1.00 52.25 94 ILE A C 1
ATOM 769 O O . ILE A 1 94 ? 1.468 -15.170 -2.621 1.00 52.25 94 ILE A O 1
ATOM 773 N N . SER A 1 95 ? 1.571 -15.725 -4.789 1.00 53.81 95 SER A N 1
ATOM 774 C CA . SER A 1 95 ? 1.275 -17.155 -4.608 1.00 53.81 95 SER A CA 1
ATOM 775 C C . SER A 1 95 ? 2.482 -18.105 -4.532 1.00 53.81 95 SER A C 1
ATOM 777 O O . SER A 1 95 ? 2.313 -19.230 -4.072 1.00 53.81 95 SER A O 1
ATOM 779 N N . ARG A 1 96 ? 3.689 -17.706 -4.974 1.00 54.19 96 ARG A N 1
ATOM 780 C CA . ARG A 1 96 ? 4.807 -18.654 -5.226 1.00 54.19 96 ARG A CA 1
ATOM 781 C C . ARG A 1 96 ? 6.096 -18.415 -4.424 1.00 54.19 96 ARG A C 1
ATOM 783 O O . ARG A 1 96 ? 7.012 -19.228 -4.505 1.00 54.19 96 ARG A O 1
ATOM 790 N N . GLY A 1 97 ? 6.167 -17.360 -3.610 1.00 59.28 97 GLY A N 1
ATOM 791 C CA . GLY A 1 97 ? 7.360 -17.027 -2.816 1.00 59.28 97 GLY A CA 1
ATOM 792 C C . GLY A 1 97 ? 8.454 -16.291 -3.608 1.00 59.28 97 GLY A C 1
ATOM 793 O O . GLY A 1 97 ? 8.452 -16.265 -4.833 1.00 59.28 97 GLY A O 1
ATOM 794 N N . LEU A 1 98 ? 9.402 -15.659 -2.903 1.00 63.81 98 LEU A N 1
ATOM 795 C CA . LEU A 1 98 ? 10.306 -14.647 -3.480 1.00 63.81 98 LEU A CA 1
ATOM 796 C C . LEU A 1 98 ? 11.201 -15.179 -4.620 1.00 63.81 98 LEU A C 1
ATOM 798 O O . LEU A 1 98 ? 11.254 -14.582 -5.684 1.00 63.81 98 LEU A O 1
ATOM 802 N N . LEU A 1 99 ? 11.906 -16.297 -4.422 1.00 66.19 99 LEU A N 1
ATOM 803 C CA . LEU A 1 99 ? 12.869 -16.833 -5.401 1.00 66.19 99 LEU A CA 1
ATOM 804 C C . LEU A 1 99 ? 12.219 -17.375 -6.694 1.00 66.19 99 LEU A C 1
ATOM 806 O O . LEU A 1 99 ? 12.696 -17.029 -7.778 1.00 66.19 99 LEU A O 1
ATOM 810 N N . PRO A 1 100 ? 11.144 -18.189 -6.630 1.00 66.50 100 PRO A N 1
ATOM 811 C CA . PRO A 1 100 ? 10.439 -18.666 -7.824 1.00 66.50 100 PRO A CA 1
ATOM 812 C C . PRO A 1 100 ? 9.866 -17.528 -8.671 1.00 66.50 100 PRO A C 1
ATOM 814 O O . PRO A 1 100 ? 9.904 -17.597 -9.898 1.00 66.50 100 PRO A O 1
ATOM 817 N N . ASN A 1 101 ? 9.408 -16.458 -8.021 1.00 68.31 101 ASN A N 1
ATOM 818 C CA . ASN A 1 101 ? 8.921 -15.256 -8.690 1.00 68.31 101 ASN A CA 1
ATOM 819 C C . ASN A 1 101 ? 10.015 -14.544 -9.475 1.00 68.31 101 ASN A C 1
ATOM 821 O O . ASN A 1 101 ? 9.818 -14.229 -10.642 1.00 68.31 101 ASN A O 1
ATOM 825 N N . LEU A 1 102 ? 11.193 -14.345 -8.876 1.00 69.81 102 LEU A N 1
ATOM 826 C CA . LEU A 1 102 ? 12.308 -13.694 -9.570 1.00 69.81 102 LEU A CA 1
ATOM 827 C C . LEU A 1 102 ? 12.770 -14.509 -10.789 1.00 69.81 102 LEU A C 1
ATOM 829 O O . LEU A 1 102 ? 13.090 -13.926 -11.821 1.00 69.81 102 LEU A O 1
ATOM 833 N N . ARG A 1 103 ? 12.754 -15.850 -10.712 1.00 74.50 103 ARG A N 1
ATOM 834 C CA . ARG A 1 103 ? 13.056 -16.720 -11.866 1.00 74.50 103 ARG A CA 1
ATOM 835 C C . ARG A 1 103 ? 11.992 -16.628 -12.959 1.00 74.50 103 ARG A C 1
ATOM 837 O O . ARG A 1 103 ? 12.345 -16.531 -14.131 1.00 74.50 103 ARG A O 1
ATOM 844 N N . PHE A 1 104 ? 10.714 -16.630 -12.584 1.00 76.69 104 PHE A N 1
ATOM 845 C CA . PHE A 1 104 ? 9.610 -16.454 -13.528 1.00 76.69 104 PHE A CA 1
ATOM 846 C C . PHE A 1 104 ? 9.682 -15.084 -14.217 1.00 76.69 104 PHE A C 1
ATOM 848 O O . PHE A 1 104 ? 9.667 -15.013 -15.442 1.00 76.69 104 PHE A O 1
ATOM 855 N N . MET A 1 105 ? 9.867 -14.012 -13.447 1.00 73.62 105 MET A N 1
ATOM 856 C CA . MET A 1 105 ? 10.058 -12.662 -13.973 1.00 73.62 105 MET A CA 1
ATOM 857 C C . MET A 1 105 ? 11.254 -12.588 -14.923 1.00 73.62 105 MET A C 1
ATOM 859 O O . MET A 1 105 ? 11.108 -12.075 -16.025 1.00 73.62 105 MET A O 1
ATOM 863 N N . ARG A 1 106 ? 12.403 -13.175 -14.557 1.00 79.62 106 ARG A N 1
ATOM 864 C CA . ARG A 1 106 ? 13.570 -13.266 -15.451 1.00 79.62 106 ARG A CA 1
ATOM 865 C C . ARG A 1 106 ? 13.225 -13.959 -16.771 1.00 79.62 106 ARG A C 1
ATOM 867 O O . ARG A 1 106 ? 13.547 -13.422 -17.821 1.00 79.62 106 ARG A O 1
ATOM 874 N N . SER A 1 107 ? 12.551 -15.113 -16.735 1.00 79.50 107 SER A N 1
ATOM 875 C CA . SER A 1 107 ? 12.167 -15.827 -17.966 1.00 79.50 107 SER A CA 1
ATOM 876 C C . SER A 1 107 ? 11.266 -14.996 -18.880 1.00 79.50 107 SER A C 1
ATOM 878 O O . SER A 1 107 ? 11.374 -15.086 -20.096 1.00 79.50 107 SER A O 1
ATOM 880 N N . LEU A 1 108 ? 10.415 -14.155 -18.294 1.00 75.38 108 LEU A N 1
ATOM 881 C CA . LEU A 1 108 ? 9.486 -13.311 -19.028 1.00 75.38 108 LEU A CA 1
ATOM 882 C C . LEU A 1 108 ? 10.189 -12.062 -19.588 1.00 75.38 108 LEU A C 1
ATOM 884 O O . LEU A 1 108 ? 9.951 -11.686 -20.729 1.00 75.38 108 LEU A O 1
ATOM 888 N N . PHE A 1 109 ? 11.126 -11.480 -18.836 1.00 79.81 109 PHE A N 1
ATOM 889 C CA . PHE A 1 109 ? 11.985 -10.390 -19.306 1.00 79.81 109 PHE A CA 1
ATOM 890 C C . PHE A 1 109 ? 12.935 -10.822 -20.428 1.00 79.81 109 PHE A C 1
ATOM 892 O O . PHE A 1 109 ? 13.139 -10.060 -21.365 1.00 79.81 109 PHE A O 1
ATOM 899 N N . LEU A 1 110 ? 13.462 -12.049 -20.401 1.00 78.12 110 LEU A N 1
ATOM 900 C CA . LEU A 1 110 ? 14.281 -12.577 -21.501 1.00 78.12 110 LEU A CA 1
ATOM 901 C C . LEU A 1 110 ? 13.505 -12.697 -22.826 1.00 78.12 110 LEU A C 1
ATOM 903 O O . LEU A 1 110 ? 14.105 -12.604 -23.894 1.00 78.12 110 LEU A O 1
ATOM 907 N N . GLN A 1 111 ? 12.179 -12.848 -22.779 1.00 77.25 111 GLN A N 1
ATOM 908 C CA . GLN A 1 111 ? 11.326 -12.899 -23.974 1.00 77.25 111 GLN A CA 1
ATOM 909 C C . GLN A 1 111 ? 11.032 -11.511 -24.574 1.00 77.25 111 GLN A C 1
ATOM 911 O O . GLN A 1 111 ? 10.566 -11.432 -25.707 1.00 77.25 111 GLN A O 1
ATOM 916 N N . MET A 1 112 ? 11.293 -10.422 -23.844 1.00 72.00 112 MET A N 1
ATOM 917 C CA . MET A 1 112 ? 11.035 -9.049 -24.301 1.00 72.00 112 MET A CA 1
ATOM 918 C C . MET A 1 112 ? 12.136 -8.525 -25.221 1.00 72.00 112 MET A C 1
ATOM 920 O O . MET A 1 112 ? 13.291 -8.933 -25.109 1.00 72.00 112 MET A O 1
ATOM 924 N N . ARG A 1 113 ? 11.807 -7.580 -26.105 1.00 75.12 113 ARG A N 1
ATOM 925 C CA . ARG A 1 113 ? 12.802 -6.910 -26.968 1.00 75.12 113 ARG A CA 1
ATOM 926 C C . ARG A 1 113 ? 13.760 -6.036 -26.152 1.00 75.12 113 ARG A C 1
ATOM 928 O O . ARG A 1 113 ? 13.395 -5.573 -25.065 1.00 75.12 113 ARG A O 1
ATOM 935 N N . ARG A 1 114 ? 14.975 -5.760 -26.654 1.00 75.56 114 ARG A N 1
ATOM 936 C CA . ARG A 1 114 ? 15.952 -4.925 -25.915 1.00 75.56 114 ARG A CA 1
ATOM 937 C C . ARG A 1 114 ? 15.410 -3.512 -25.683 1.00 75.56 114 ARG A C 1
ATOM 939 O O . ARG A 1 114 ? 15.585 -2.945 -24.602 1.00 75.56 114 ARG A O 1
ATOM 946 N N . THR A 1 115 ? 14.706 -2.964 -26.671 1.00 72.88 115 THR A N 1
ATOM 947 C CA . THR A 1 115 ? 14.047 -1.649 -26.603 1.00 72.88 115 THR A CA 1
ATOM 948 C C . THR A 1 115 ? 12.991 -1.580 -25.491 1.00 72.88 115 THR A C 1
ATOM 950 O O . THR A 1 115 ? 12.984 -0.634 -24.699 1.00 72.88 115 THR A O 1
ATOM 953 N N . GLU A 1 116 ? 12.160 -2.615 -25.351 1.00 71.12 116 GLU A N 1
ATOM 954 C CA . GLU A 1 116 ? 11.138 -2.736 -24.299 1.00 71.12 116 GLU A CA 1
ATOM 955 C C . GLU A 1 116 ? 11.767 -2.873 -22.907 1.00 71.12 116 GLU A C 1
ATOM 957 O O . GLU A 1 116 ? 11.353 -2.198 -21.961 1.00 71.12 116 GLU A O 1
ATOM 962 N N . LEU A 1 117 ? 12.827 -3.677 -22.785 1.00 76.25 117 LEU A N 1
ATOM 963 C CA . LEU A 1 117 ? 13.601 -3.815 -21.550 1.00 76.25 117 LEU A CA 1
ATOM 964 C C . LEU A 1 117 ? 14.248 -2.487 -21.125 1.00 76.25 117 LEU A C 1
ATOM 966 O O . LEU A 1 117 ? 14.242 -2.147 -19.940 1.00 76.25 117 LEU A O 1
ATOM 970 N N . ARG A 1 118 ? 14.771 -1.702 -22.076 1.00 79.62 118 ARG A N 1
ATOM 971 C CA . ARG A 1 118 ? 15.382 -0.387 -21.812 1.00 79.62 118 ARG A CA 1
ATOM 972 C C . ARG A 1 118 ? 14.345 0.648 -21.359 1.00 79.62 118 ARG A C 1
ATOM 974 O O . ARG A 1 118 ? 14.609 1.411 -20.421 1.00 79.62 118 ARG A O 1
ATOM 981 N N . LEU A 1 119 ? 13.158 0.649 -21.969 1.00 78.50 119 LEU A N 1
ATOM 982 C CA . LEU A 1 119 ? 12.019 1.462 -21.526 1.00 78.50 119 LEU A CA 1
ATOM 983 C C . LEU A 1 119 ? 11.588 1.078 -20.107 1.00 78.50 119 LEU A C 1
ATOM 985 O O . LEU A 1 119 ? 11.413 1.944 -19.247 1.00 78.50 119 LEU A O 1
ATOM 989 N N . PHE A 1 120 ? 11.494 -0.221 -19.835 1.00 79.38 120 PHE A N 1
ATOM 990 C CA . PHE A 1 120 ? 11.081 -0.741 -18.540 1.00 79.38 120 PHE A CA 1
ATOM 991 C C . PHE A 1 120 ? 12.103 -0.441 -17.428 1.00 79.38 120 PHE A C 1
ATOM 993 O O . PHE A 1 120 ? 11.720 0.004 -16.345 1.00 79.38 120 PHE A O 1
ATOM 1000 N N . HIS A 1 121 ? 13.403 -0.560 -17.707 1.00 82.12 121 HIS A N 1
ATOM 1001 C CA . HIS A 1 121 ? 14.476 -0.108 -16.813 1.00 82.12 121 HIS A CA 1
ATOM 1002 C C . HIS A 1 121 ? 14.371 1.397 -16.511 1.00 82.12 121 HIS A C 1
ATOM 1004 O O . HIS A 1 121 ? 14.415 1.823 -15.356 1.00 82.12 121 HIS A O 1
ATOM 1010 N N . THR A 1 122 ? 14.150 2.227 -17.536 1.00 82.44 122 THR A N 1
ATOM 1011 C CA . THR A 1 122 ? 13.988 3.681 -17.357 1.00 82.44 122 THR A CA 1
ATOM 1012 C C . THR A 1 122 ? 12.771 4.011 -16.487 1.00 82.44 122 THR A C 1
ATOM 1014 O O . THR A 1 122 ? 12.852 4.859 -15.590 1.00 82.44 122 THR A O 1
ATOM 1017 N N . TYR A 1 123 ? 11.658 3.303 -16.693 1.00 81.81 123 TYR A N 1
ATOM 1018 C CA . TYR A 1 123 ? 10.446 3.418 -15.884 1.00 81.81 123 TYR A CA 1
ATOM 1019 C C . TYR A 1 123 ? 10.688 3.027 -14.417 1.00 81.81 123 TYR A C 1
ATOM 1021 O O . TYR A 1 123 ? 10.344 3.789 -13.507 1.00 81.81 123 TYR A O 1
ATOM 1029 N N . LEU A 1 124 ? 11.330 1.882 -14.165 1.00 82.69 124 LEU A N 1
ATOM 1030 C CA . LEU A 1 124 ? 11.658 1.419 -12.814 1.00 82.69 124 LEU A CA 1
ATOM 1031 C C . LEU A 1 124 ? 12.590 2.394 -12.096 1.00 82.69 124 LEU A C 1
ATOM 1033 O O . LEU A 1 124 ? 12.296 2.809 -10.973 1.00 82.69 124 LEU A O 1
ATOM 1037 N N . ARG A 1 125 ? 13.667 2.835 -12.751 1.00 85.06 125 ARG A N 1
ATOM 1038 C CA . ARG A 1 125 ? 14.628 3.788 -12.183 1.00 85.06 125 ARG A CA 1
ATOM 1039 C C . ARG A 1 125 ? 13.976 5.125 -11.839 1.00 85.06 125 ARG A C 1
ATOM 1041 O O . ARG A 1 125 ? 14.241 5.681 -10.768 1.00 85.06 125 ARG A O 1
ATOM 1048 N N . THR A 1 126 ? 13.092 5.616 -12.708 1.00 82.81 126 THR A N 1
ATOM 1049 C CA . THR A 1 126 ? 12.315 6.840 -12.467 1.00 82.81 126 THR A CA 1
ATOM 1050 C C . THR A 1 126 ? 11.402 6.663 -11.260 1.00 82.81 126 THR A C 1
ATOM 1052 O O . THR A 1 126 ? 11.457 7.470 -10.337 1.00 82.81 126 THR A O 1
ATOM 1055 N N . ASN A 1 127 ? 10.651 5.562 -11.177 1.00 80.75 127 ASN A N 1
ATOM 1056 C CA . ASN A 1 127 ? 9.781 5.284 -10.034 1.00 80.75 127 ASN A CA 1
ATOM 1057 C C . ASN A 1 127 ? 10.541 5.091 -8.719 1.00 80.75 127 ASN A C 1
ATOM 1059 O O . ASN A 1 127 ? 10.098 5.580 -7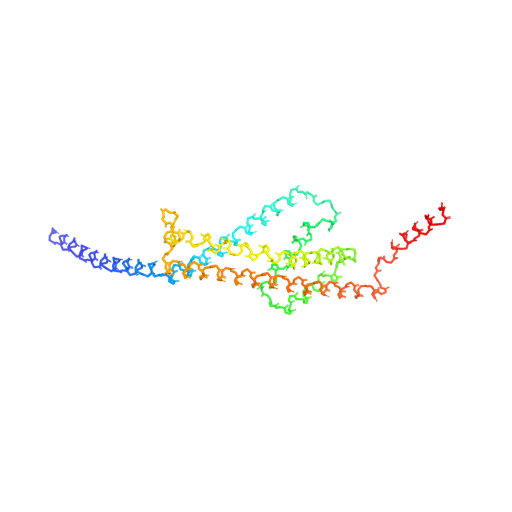.680 1.00 80.75 127 ASN A O 1
ATOM 1063 N N . ILE A 1 128 ? 11.701 4.429 -8.736 1.00 85.50 128 ILE A N 1
ATOM 1064 C CA . ILE A 1 128 ? 12.567 4.298 -7.558 1.00 85.50 128 ILE A CA 1
ATOM 1065 C C . ILE A 1 128 ? 13.020 5.681 -7.088 1.00 85.50 128 ILE A C 1
ATOM 1067 O O . ILE A 1 128 ? 12.977 5.962 -5.888 1.00 85.50 128 ILE A O 1
ATOM 1071 N N . ARG A 1 129 ? 13.439 6.556 -8.011 1.00 85.31 129 ARG A N 1
ATOM 1072 C CA . ARG A 1 129 ? 13.850 7.927 -7.687 1.00 85.31 129 ARG A CA 1
ATOM 1073 C C . ARG A 1 129 ? 12.679 8.733 -7.128 1.00 85.31 129 ARG A C 1
ATOM 1075 O O . ARG A 1 129 ? 12.839 9.337 -6.071 1.00 85.31 129 ARG A O 1
ATOM 1082 N N . THR A 1 130 ? 11.510 8.680 -7.762 1.00 83.94 130 THR A N 1
ATOM 1083 C CA . THR A 1 130 ? 10.294 9.365 -7.301 1.00 83.94 130 THR A CA 1
ATOM 1084 C C . THR A 1 130 ? 9.863 8.876 -5.921 1.00 83.94 130 THR A C 1
ATOM 1086 O O . THR A 1 130 ? 9.565 9.686 -5.052 1.00 83.94 130 THR A O 1
ATOM 1089 N N . LEU A 1 131 ? 9.909 7.567 -5.653 1.00 82.62 131 LEU A N 1
ATOM 1090 C CA . LEU A 1 131 ? 9.577 7.013 -4.337 1.00 82.62 131 LEU A CA 1
ATOM 1091 C C . LEU A 1 131 ? 10.610 7.359 -3.264 1.00 82.62 131 LEU A C 1
ATOM 1093 O O . LEU A 1 131 ? 10.235 7.580 -2.115 1.00 82.62 131 LEU A O 1
ATOM 1097 N N . LYS A 1 132 ? 11.902 7.413 -3.612 1.00 84.12 132 LYS A N 1
ATOM 1098 C CA . LYS A 1 132 ? 12.962 7.841 -2.687 1.00 84.12 132 LYS A CA 1
ATOM 1099 C C . LYS A 1 132 ? 12.862 9.336 -2.369 1.00 84.12 132 LYS A C 1
ATOM 1101 O O . LYS A 1 132 ? 12.980 9.692 -1.201 1.00 84.12 132 LYS A O 1
ATOM 1106 N N . GLY A 1 133 ? 12.612 10.178 -3.373 1.00 83.81 133 GLY A N 1
ATOM 1107 C CA . GLY A 1 133 ? 12.432 11.625 -3.211 1.00 83.81 133 GLY A CA 1
ATOM 1108 C C . GLY A 1 133 ? 11.100 12.005 -2.557 1.00 83.81 133 GLY A C 1
ATOM 1109 O O . GLY A 1 133 ? 11.038 12.963 -1.799 1.00 83.81 133 GLY A O 1
ATOM 1110 N N . GLY A 1 134 ? 10.050 11.211 -2.779 1.00 82.94 134 GLY A N 1
ATOM 1111 C CA . GLY A 1 134 ? 8.706 11.404 -2.230 1.00 82.94 134 GLY A CA 1
ATOM 1112 C C . GLY A 1 134 ? 8.472 10.800 -0.841 1.00 82.94 134 GLY A C 1
ATOM 1113 O O . GLY A 1 134 ? 7.347 10.844 -0.349 1.00 82.94 134 GLY A O 1
ATOM 1114 N N . LYS A 1 135 ? 9.501 10.248 -0.180 1.00 83.00 135 LYS A N 1
ATOM 1115 C CA . LYS A 1 135 ? 9.424 9.760 1.214 1.00 83.00 135 LYS A CA 1
ATOM 1116 C C . LYS A 1 135 ? 8.760 10.733 2.198 1.00 83.00 135 LYS A C 1
ATOM 1118 O O . LYS A 1 135 ? 7.856 10.285 2.902 1.00 83.00 135 LYS A O 1
ATOM 1123 N N . PRO A 1 136 ? 9.133 12.028 2.259 1.00 86.25 136 PRO A N 1
ATOM 1124 C CA . PRO A 1 136 ? 8.499 12.961 3.190 1.00 86.25 136 PRO A CA 1
ATOM 1125 C C . PRO A 1 136 ? 7.003 13.142 2.910 1.00 86.25 136 PRO A C 1
ATOM 1127 O O . PRO A 1 136 ? 6.216 13.199 3.849 1.00 86.25 136 PRO A O 1
ATOM 1130 N N . ILE A 1 137 ? 6.597 13.148 1.636 1.00 86.25 137 ILE A N 1
ATOM 1131 C CA . ILE A 1 137 ? 5.183 13.239 1.243 1.00 86.25 137 ILE A CA 1
ATOM 1132 C C . ILE A 1 137 ? 4.432 11.987 1.704 1.00 86.25 137 ILE A C 1
ATOM 1134 O O . ILE A 1 137 ? 3.364 12.093 2.297 1.00 86.25 137 ILE A O 1
ATOM 1138 N N . GLY A 1 138 ? 5.009 10.798 1.501 1.00 84.44 138 GLY A N 1
ATOM 1139 C CA . GLY A 1 138 ? 4.427 9.549 1.994 1.00 84.44 138 GLY A CA 1
ATOM 1140 C C . GLY A 1 138 ? 4.241 9.552 3.513 1.00 84.44 138 GLY A C 1
ATOM 1141 O O . GLY A 1 138 ? 3.162 9.224 4.001 1.00 84.44 138 GLY A O 1
ATOM 1142 N N . TYR A 1 139 ? 5.247 9.993 4.270 1.00 88.62 139 TYR A N 1
ATOM 1143 C CA . TYR A 1 139 ? 5.136 10.109 5.726 1.00 88.62 139 TYR A CA 1
ATOM 1144 C C . TYR A 1 139 ? 4.077 11.124 6.158 1.00 88.62 139 TYR A C 1
ATOM 1146 O O . TYR A 1 139 ? 3.303 10.825 7.064 1.00 88.62 139 TYR A O 1
ATOM 1154 N N . ALA A 1 140 ? 3.985 12.273 5.485 1.00 87.94 140 ALA A N 1
ATOM 1155 C CA . ALA A 1 140 ? 2.935 13.255 5.740 1.00 87.94 140 ALA A CA 1
ATOM 1156 C C . ALA A 1 140 ? 1.535 12.660 5.514 1.00 87.94 140 ALA A C 1
ATOM 1158 O O . ALA A 1 140 ? 0.650 12.846 6.344 1.00 87.94 140 ALA A O 1
ATOM 1159 N N . VAL A 1 141 ? 1.350 11.871 4.449 1.00 86.81 141 VAL A N 1
ATOM 1160 C CA . VAL A 1 141 ? 0.094 11.146 4.197 1.00 86.81 141 VAL A CA 1
ATOM 1161 C C . VAL A 1 141 ? -0.206 10.147 5.318 1.00 86.81 141 VAL A C 1
ATOM 1163 O O . VAL A 1 141 ? -1.336 10.096 5.793 1.00 86.81 141 VAL A O 1
ATOM 1166 N N . GLY A 1 142 ? 0.788 9.390 5.793 1.00 86.25 142 GLY A N 1
ATOM 1167 C CA . GLY A 1 142 ? 0.611 8.475 6.927 1.00 86.25 142 GLY A CA 1
ATOM 1168 C C . GLY A 1 142 ? 0.182 9.188 8.212 1.00 86.25 142 GLY A C 1
ATOM 1169 O O . GLY A 1 142 ? -0.741 8.737 8.886 1.00 86.25 142 GLY A O 1
ATOM 1170 N N . ILE A 1 143 ? 0.797 10.334 8.515 1.00 88.81 143 ILE A N 1
ATOM 1171 C CA . ILE A 1 143 ? 0.433 11.166 9.670 1.00 88.81 143 ILE A CA 1
ATOM 1172 C C . ILE A 1 143 ? -1.002 11.685 9.531 1.00 88.81 143 ILE A C 1
ATOM 1174 O O . ILE A 1 143 ? -1.779 11.590 10.479 1.00 88.81 143 ILE A O 1
ATOM 1178 N N . LEU A 1 144 ? -1.375 12.180 8.347 1.00 89.50 144 LEU A N 1
ATOM 1179 C CA . LEU A 1 144 ? -2.732 12.653 8.072 1.00 89.50 144 LEU A CA 1
ATOM 1180 C C . LEU A 1 144 ? -3.765 11.542 8.252 1.00 89.50 144 LEU A C 1
ATOM 1182 O O . LEU A 1 144 ? -4.772 11.768 8.913 1.00 89.50 144 LEU A O 1
ATOM 1186 N N . ILE A 1 145 ? -3.507 10.338 7.734 1.00 87.62 145 ILE A N 1
ATOM 1187 C CA . ILE A 1 145 ? -4.398 9.187 7.939 1.00 87.62 145 ILE A CA 1
ATOM 1188 C C . ILE A 1 145 ? -4.532 8.882 9.435 1.00 87.62 145 ILE A C 1
ATOM 1190 O O . ILE A 1 145 ? -5.649 8.705 9.910 1.00 87.62 145 ILE A O 1
ATOM 1194 N N . GLY A 1 146 ? -3.430 8.892 10.192 1.00 85.81 146 GLY A N 1
ATOM 1195 C CA . GLY A 1 146 ? -3.461 8.700 11.643 1.00 85.81 146 GLY A CA 1
ATOM 1196 C C . GLY A 1 146 ? -4.334 9.724 12.370 1.00 85.81 146 GLY A C 1
ATOM 1197 O O . GLY A 1 146 ? -5.166 9.348 13.200 1.00 85.81 146 GLY A O 1
ATOM 1198 N N . LEU A 1 147 ? -4.217 11.001 12.001 1.00 87.00 147 LEU A N 1
ATOM 1199 C CA . LEU A 1 147 ? -5.066 12.070 12.527 1.00 87.00 147 LEU A CA 1
ATOM 1200 C C . LEU A 1 147 ? -6.536 11.859 12.152 1.00 87.00 147 LEU A C 1
ATOM 1202 O O . LEU A 1 147 ? -7.391 11.892 13.033 1.00 87.00 147 LEU A O 1
ATOM 1206 N N . PHE A 1 148 ? -6.834 11.570 10.882 1.00 87.00 148 PHE A N 1
ATOM 1207 C CA . PHE A 1 148 ? -8.198 11.291 10.425 1.00 87.00 148 PHE A CA 1
ATOM 1208 C C . PHE A 1 148 ? -8.814 10.084 11.135 1.00 87.00 148 PHE A C 1
ATOM 1210 O O . PHE A 1 148 ? -9.982 10.141 11.507 1.00 87.00 148 PHE A O 1
ATOM 1217 N N . THR A 1 149 ? -8.046 9.018 11.384 1.00 84.50 149 THR A N 1
ATOM 1218 C CA . THR A 1 149 ? -8.544 7.873 12.157 1.00 84.50 149 THR A CA 1
ATOM 1219 C C . THR A 1 149 ? -8.824 8.232 13.613 1.00 84.50 149 THR A C 1
ATOM 1221 O O . THR A 1 149 ? -9.812 7.759 14.163 1.00 84.50 149 THR A O 1
ATOM 1224 N N . SER A 1 150 ? -8.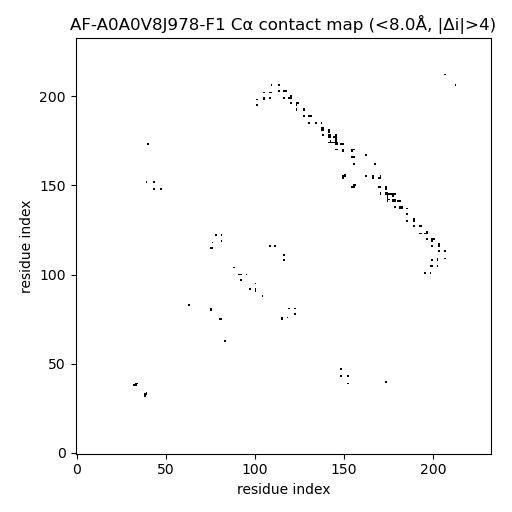024 9.113 14.222 1.00 83.62 150 SER A N 1
ATOM 1225 C CA . SER A 1 150 ? -8.295 9.604 15.580 1.00 83.62 150 SER A CA 1
ATOM 1226 C C . SER A 1 150 ? -9.567 10.465 15.637 1.00 83.62 150 SER A C 1
ATOM 1228 O O . SER A 1 150 ? -10.381 10.304 16.547 1.00 83.62 150 SER A O 1
ATOM 1230 N N . PHE A 1 151 ? -9.789 11.319 14.630 1.00 82.25 151 PHE A N 1
ATOM 1231 C CA . PHE A 1 151 ? -11.031 12.089 14.486 1.00 82.25 151 PHE A CA 1
ATOM 1232 C C . PHE A 1 151 ? -12.255 11.192 14.275 1.00 82.25 151 PHE A C 1
ATOM 1234 O O . PHE A 1 151 ? -13.276 11.389 14.924 1.00 82.25 151 PHE A O 1
ATOM 1241 N N . ALA A 1 152 ? -12.156 10.190 13.398 1.00 80.50 152 ALA A N 1
ATOM 1242 C CA . ALA A 1 152 ? -13.260 9.277 13.102 1.00 80.50 152 ALA A CA 1
ATOM 1243 C C . ALA A 1 152 ? -13.706 8.457 14.325 1.00 80.50 152 ALA A C 1
ATOM 1245 O O . ALA A 1 152 ? -14.865 8.063 14.409 1.00 80.50 152 ALA A O 1
ATOM 1246 N N . MET A 1 153 ? -12.798 8.225 15.276 1.00 78.25 153 MET A N 1
ATOM 1247 C CA . MET A 1 153 ? -13.072 7.505 16.523 1.00 78.25 153 MET A CA 1
ATOM 1248 C C . MET A 1 153 ? -13.536 8.426 17.666 1.00 78.25 153 MET A C 1
ATOM 1250 O O . MET A 1 153 ? -13.616 7.977 18.805 1.00 78.25 153 MET A O 1
ATOM 1254 N N . ASP A 1 154 ? -13.808 9.707 17.383 1.00 73.81 154 ASP A N 1
ATOM 1255 C CA . ASP A 1 154 ? -14.225 10.738 18.353 1.00 73.81 154 ASP A CA 1
ATOM 1256 C C . ASP A 1 154 ? -13.259 10.906 19.550 1.00 73.81 154 ASP A C 1
ATOM 1258 O O . ASP A 1 154 ? -13.615 11.396 20.624 1.00 73.81 154 ASP A O 1
ATOM 1262 N N . ILE A 1 155 ? -11.994 10.504 19.369 1.00 72.44 155 ILE A N 1
ATOM 1263 C CA . ILE A 1 155 ? -10.923 10.670 20.365 1.00 72.44 155 ILE A CA 1
ATOM 1264 C C . ILE A 1 155 ? -10.467 12.132 20.383 1.00 72.44 155 ILE A C 1
ATOM 1266 O O . ILE A 1 155 ? -10.167 12.691 21.437 1.00 72.44 155 ILE A O 1
ATOM 1270 N N . LEU A 1 156 ? -10.437 12.748 19.203 1.00 63.72 156 LEU A N 1
ATOM 1271 C CA . LEU A 1 156 ? -10.088 14.142 18.967 1.00 63.72 156 LEU A CA 1
ATOM 1272 C C . LEU A 1 156 ? -11.382 14.946 18.761 1.00 63.72 156 LEU A C 1
ATOM 1274 O O . LEU A 1 156 ? -11.917 15.020 17.655 1.00 63.72 156 LEU A O 1
ATOM 1278 N N . LYS A 1 157 ? -11.913 15.537 19.837 1.00 64.19 157 LYS A N 1
ATOM 1279 C CA . LYS A 1 157 ? -13.162 16.314 19.784 1.00 64.19 157 LYS A CA 1
ATOM 1280 C C . LYS A 1 157 ? -12.907 17.734 19.282 1.00 64.19 157 LYS A C 1
ATOM 1282 O O . LYS A 1 157 ? -12.219 18.513 19.930 1.00 64.19 157 LYS A O 1
ATOM 1287 N N . ILE A 1 158 ? -13.515 18.089 18.149 1.00 59.44 158 ILE A N 1
ATOM 1288 C CA . ILE A 1 158 ? -13.388 19.425 17.531 1.00 59.44 158 ILE A CA 1
ATOM 1289 C C . ILE A 1 158 ? -14.115 20.499 18.359 1.00 59.44 158 ILE A C 1
ATOM 1291 O O . ILE A 1 158 ? -13.662 21.638 18.435 1.00 59.44 158 ILE A O 1
ATOM 1295 N N . ASN A 1 159 ? -15.213 20.130 19.026 1.00 57.72 159 ASN A N 1
ATOM 1296 C CA . ASN A 1 159 ? -16.099 21.087 19.700 1.00 57.72 159 ASN A CA 1
ATOM 1297 C C . ASN A 1 159 ? -15.533 21.665 21.005 1.00 57.72 159 ASN A C 1
ATOM 1299 O O . ASN A 1 159 ? -16.052 22.659 21.492 1.00 57.72 159 ASN A O 1
ATOM 1303 N N . ASN A 1 160 ? -14.478 21.066 21.558 1.00 50.81 160 ASN A N 1
ATOM 1304 C CA . ASN A 1 160 ? -13.743 21.568 22.713 1.00 50.81 160 ASN A CA 1
ATOM 1305 C C . ASN A 1 160 ? -12.300 21.089 22.556 1.00 50.81 160 ASN A C 1
ATOM 1307 O O . ASN A 1 160 ? -12.010 19.963 22.948 1.00 50.81 160 ASN A O 1
ATOM 1311 N N . LEU A 1 161 ? -11.404 21.924 22.016 1.00 56.25 161 LEU A N 1
ATOM 1312 C CA . LEU A 1 161 ? -9.946 21.691 21.895 1.00 56.25 161 LEU A CA 1
ATOM 1313 C C . LEU A 1 161 ? -9.228 21.511 23.262 1.00 56.25 161 LEU A C 1
ATOM 1315 O O . LEU A 1 161 ? -8.066 21.870 23.434 1.00 56.25 161 LEU A O 1
ATOM 1319 N N . ALA A 1 162 ? -9.911 20.961 24.264 1.00 53.78 162 ALA A N 1
ATOM 1320 C CA . ALA A 1 162 ? -9.347 20.463 25.498 1.00 53.78 162 ALA A CA 1
ATOM 1321 C C . ALA A 1 162 ? -8.748 19.075 25.230 1.00 53.78 162 ALA A C 1
ATOM 1323 O O . ALA A 1 162 ? -9.410 18.043 25.344 1.00 53.78 162 ALA A O 1
ATOM 1324 N N . PHE A 1 163 ? -7.471 19.061 24.861 1.00 61.84 163 PHE A N 1
ATOM 1325 C CA . PHE A 1 163 ? -6.679 17.840 24.805 1.00 61.84 163 PHE A CA 1
ATOM 1326 C C . PHE A 1 163 ? -6.520 17.274 26.219 1.00 61.84 163 PHE A C 1
ATOM 1328 O O . PHE A 1 163 ? -5.744 17.793 27.022 1.00 61.84 163 PHE A O 1
ATOM 1335 N N . SER A 1 164 ? -7.231 16.193 26.539 1.00 74.12 164 SER A N 1
ATOM 1336 C CA . SER A 1 164 ? -6.870 15.392 27.710 1.00 74.12 164 SER A CA 1
ATOM 1337 C C . SER A 1 164 ? -5.568 14.645 27.411 1.00 74.12 164 SER A C 1
ATOM 1339 O O . SER A 1 164 ? -5.340 14.234 26.269 1.00 74.12 164 SER A O 1
ATOM 1341 N N . GLN A 1 165 ? -4.719 14.430 28.423 1.00 74.94 165 GLN A N 1
ATOM 1342 C CA . GLN A 1 165 ? -3.481 13.650 28.262 1.00 74.94 165 GLN A CA 1
ATOM 1343 C C . GLN A 1 165 ? -3.759 12.279 27.624 1.00 74.94 165 GLN A C 1
ATOM 1345 O O . GLN A 1 165 ? -3.016 11.834 26.751 1.00 74.94 165 GLN A O 1
ATOM 1350 N N . GLU A 1 166 ? -4.878 11.651 27.989 1.00 79.69 166 GLU A N 1
ATOM 1351 C CA . GLU A 1 166 ? -5.322 10.379 27.424 1.00 79.69 166 GLU A CA 1
ATOM 1352 C C . GLU A 1 166 ? -5.645 10.476 25.921 1.00 79.69 166 GLU A C 1
ATOM 1354 O O . GLU A 1 166 ? -5.189 9.638 25.140 1.00 79.69 166 GLU A O 1
ATOM 1359 N N . SER A 1 167 ? -6.375 11.512 25.485 1.00 79.75 167 SER A N 1
ATOM 1360 C CA . SER A 1 167 ? -6.701 11.721 24.063 1.00 79.75 167 SER A CA 1
ATOM 1361 C C . SER A 1 167 ? -5.450 11.955 23.209 1.00 79.75 167 SER A C 1
ATOM 1363 O O . SER A 1 167 ? -5.346 11.443 22.089 1.00 79.75 167 SER A O 1
ATOM 1365 N N . THR A 1 168 ? -4.462 12.664 23.764 1.00 82.00 168 THR A N 1
ATOM 1366 C CA . THR A 1 168 ? -3.186 12.940 23.103 1.00 82.00 168 THR A CA 1
ATOM 1367 C C . THR A 1 168 ? -2.394 11.655 22.911 1.00 82.00 168 THR A C 1
ATOM 1369 O O . THR A 1 168 ? -1.961 11.371 21.797 1.00 82.00 168 THR A O 1
ATOM 1372 N N . VAL A 1 169 ? -2.258 10.833 23.958 1.00 85.38 169 VAL A N 1
ATOM 1373 C CA . VAL A 1 169 ? -1.534 9.554 23.875 1.00 85.38 169 VAL A CA 1
ATOM 1374 C C . VAL A 1 169 ? -2.186 8.621 22.852 1.00 85.38 169 VAL A C 1
ATOM 1376 O O . VAL A 1 169 ? -1.490 8.053 22.011 1.00 85.38 169 VAL A O 1
ATOM 1379 N N . LYS A 1 170 ? -3.521 8.513 22.857 1.00 84.94 170 LYS A N 1
ATOM 1380 C CA . LYS A 1 170 ? -4.267 7.696 21.886 1.00 84.94 170 LYS A CA 1
ATOM 1381 C C . LYS A 1 170 ? -4.075 8.188 20.449 1.00 84.94 170 LYS A C 1
ATOM 1383 O O . LYS A 1 170 ? -3.829 7.384 19.553 1.00 84.94 170 LYS A O 1
ATOM 1388 N N . THR A 1 171 ? -4.118 9.500 20.228 1.00 85.94 171 THR A N 1
ATOM 1389 C CA . THR A 1 171 ? -3.885 10.099 18.904 1.00 85.94 171 THR A CA 1
ATOM 1390 C C . THR A 1 171 ? -2.461 9.848 18.414 1.00 85.94 171 THR A C 1
ATOM 1392 O O . THR A 1 171 ? -2.264 9.442 17.269 1.00 85.94 171 THR A O 1
ATOM 1395 N N . VAL A 1 172 ? -1.462 10.040 19.280 1.00 88.25 172 VAL A N 1
ATOM 1396 C CA . VAL A 1 172 ? -0.058 9.763 18.952 1.00 88.25 172 VAL A CA 1
ATOM 1397 C C . VAL A 1 172 ? 0.122 8.291 18.588 1.00 88.25 172 VAL A C 1
ATOM 1399 O O . VAL A 1 172 ? 0.803 7.996 17.609 1.00 88.25 172 VAL A O 1
ATOM 1402 N N . LEU A 1 173 ? -0.539 7.370 19.296 1.00 89.00 173 LEU A N 1
ATOM 1403 C CA . LEU A 1 173 ? -0.505 5.942 18.976 1.00 89.00 173 LEU A CA 1
ATOM 1404 C C . LEU A 1 173 ? -1.000 5.664 17.545 1.00 89.00 173 LEU A C 1
ATOM 1406 O O . LEU A 1 173 ? -0.334 4.947 16.797 1.00 89.00 173 LEU A O 1
ATOM 1410 N N . PHE A 1 174 ? -2.118 6.270 17.130 1.00 87.75 174 PHE A N 1
ATOM 1411 C CA . PHE A 1 174 ? -2.622 6.149 15.756 1.00 87.75 174 PHE A CA 1
ATOM 1412 C C . PHE A 1 174 ? -1.644 6.716 14.727 1.00 87.75 174 PHE A C 1
ATOM 1414 O O . PHE A 1 174 ? -1.356 6.057 13.727 1.00 87.75 174 PHE A O 1
ATOM 1421 N N . VAL A 1 175 ? -1.102 7.909 14.975 1.00 90.31 175 VAL A N 1
ATOM 1422 C CA . VAL A 1 175 ? -0.125 8.548 14.081 1.00 90.31 175 VAL A CA 1
ATOM 1423 C C . VAL A 1 175 ? 1.120 7.678 13.921 1.00 90.31 175 VAL A C 1
ATOM 1425 O O . VAL A 1 175 ? 1.561 7.445 12.796 1.00 90.31 175 VAL A O 1
ATOM 1428 N N . VAL A 1 176 ? 1.661 7.151 15.020 1.00 92.06 176 VAL A N 1
ATOM 1429 C CA . VAL A 1 176 ? 2.854 6.294 15.006 1.00 92.06 176 VAL A CA 1
ATOM 1430 C C . VAL A 1 176 ? 2.585 4.996 14.251 1.00 92.06 176 VAL A C 1
ATOM 1432 O O . VAL A 1 176 ? 3.399 4.599 13.418 1.00 92.06 176 VAL A O 1
ATOM 1435 N N . VAL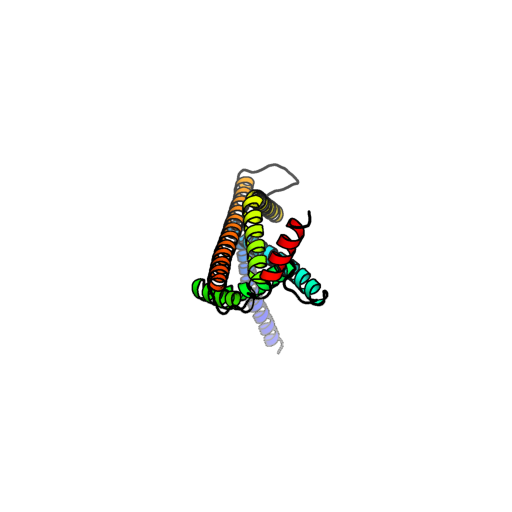 A 1 177 ? 1.445 4.340 14.480 1.00 92.69 177 VAL A N 1
ATOM 1436 C CA . VAL A 1 177 ? 1.134 3.087 13.781 1.00 92.69 177 VAL A CA 1
ATOM 1437 C C . VAL A 1 177 ? 0.943 3.311 12.284 1.00 92.69 177 VAL A C 1
ATOM 1439 O O . VAL A 1 177 ? 1.535 2.583 11.488 1.00 92.69 177 VAL A O 1
ATOM 1442 N N . TRP A 1 178 ? 0.206 4.342 11.873 1.00 91.38 178 TRP A N 1
ATOM 1443 C CA . TRP A 1 178 ? 0.059 4.657 10.450 1.00 91.38 178 TRP A CA 1
ATOM 1444 C C . TRP A 1 178 ? 1.373 5.078 9.800 1.00 91.38 178 TRP A C 1
ATOM 1446 O O . TRP A 1 178 ? 1.659 4.662 8.675 1.00 91.38 178 TRP A O 1
ATOM 1456 N N . PHE A 1 179 ? 2.215 5.821 10.518 1.00 91.44 179 PHE A N 1
ATOM 1457 C CA . PHE A 1 179 ? 3.568 6.132 10.074 1.00 91.44 179 PHE A CA 1
ATOM 1458 C C . PHE A 1 179 ? 4.384 4.858 9.826 1.00 91.44 179 PHE A C 1
ATOM 1460 O O . PHE A 1 179 ? 4.977 4.715 8.756 1.00 91.44 179 PHE A O 1
ATOM 1467 N N . ILE A 1 180 ? 4.373 3.901 10.761 1.00 91.94 180 ILE A N 1
ATOM 1468 C CA . ILE A 1 180 ? 5.081 2.621 10.615 1.00 91.94 180 ILE A CA 1
ATOM 1469 C C . ILE A 1 180 ? 4.528 1.826 9.427 1.00 91.94 180 ILE A C 1
ATOM 1471 O O . ILE A 1 180 ? 5.308 1.323 8.618 1.00 91.94 180 ILE A O 1
ATOM 1475 N N . ILE A 1 181 ? 3.202 1.737 9.279 1.00 89.81 181 ILE A N 1
ATOM 1476 C CA . ILE A 1 181 ? 2.559 1.037 8.155 1.00 89.81 181 ILE A CA 1
ATOM 1477 C C . ILE A 1 181 ? 3.025 1.630 6.822 1.00 89.81 181 ILE A C 1
ATOM 1479 O O . ILE A 1 181 ? 3.472 0.892 5.939 1.00 89.81 181 ILE A O 1
ATOM 1483 N N . VAL A 1 182 ? 2.975 2.957 6.677 1.00 88.75 182 VAL A N 1
ATOM 1484 C CA . VAL A 1 182 ? 3.409 3.636 5.451 1.00 88.75 182 VAL A CA 1
ATOM 1485 C C . VAL A 1 182 ? 4.908 3.461 5.224 1.00 88.75 182 VAL A C 1
ATOM 1487 O O . VAL A 1 182 ? 5.322 3.153 4.107 1.00 88.75 182 VAL A O 1
ATOM 1490 N N . HIS A 1 183 ? 5.725 3.582 6.270 1.00 89.12 183 HIS A N 1
ATOM 1491 C CA . HIS A 1 183 ? 7.169 3.379 6.189 1.00 89.12 183 HIS A CA 1
ATOM 1492 C C . HIS A 1 183 ? 7.524 1.975 5.682 1.00 89.12 183 HIS A C 1
ATOM 1494 O O . HIS A 1 183 ? 8.300 1.828 4.732 1.00 89.12 183 HIS A O 1
ATOM 1500 N N . LEU A 1 184 ? 6.916 0.940 6.266 1.00 90.00 184 LEU A N 1
ATOM 1501 C CA . LEU A 1 184 ? 7.112 -0.447 5.851 1.00 90.00 184 LEU A CA 1
ATOM 1502 C C . LEU A 1 184 ? 6.623 -0.679 4.420 1.00 90.00 184 LEU A C 1
ATOM 1504 O O . LEU A 1 184 ? 7.320 -1.320 3.629 1.00 90.00 184 LEU A O 1
ATOM 1508 N N . TRP A 1 185 ? 5.461 -0.130 4.059 1.00 86.94 185 TRP A N 1
ATOM 1509 C CA . TRP A 1 185 ? 4.912 -0.246 2.711 1.00 86.94 185 TRP A CA 1
ATOM 1510 C C . TRP A 1 185 ? 5.823 0.403 1.660 1.00 86.94 185 TRP A C 1
ATOM 1512 O O . TRP A 1 185 ? 6.153 -0.235 0.656 1.00 86.94 185 TRP A O 1
ATOM 1522 N N . MET A 1 186 ? 6.301 1.626 1.907 1.00 86.31 186 MET A N 1
ATOM 1523 C CA . MET A 1 186 ? 7.212 2.331 1.001 1.00 86.31 186 MET A CA 1
ATOM 1524 C C . MET A 1 186 ? 8.540 1.590 0.848 1.00 86.31 186 MET A C 1
ATOM 1526 O O . MET A 1 186 ? 8.994 1.376 -0.276 1.00 86.31 186 MET A O 1
ATOM 1530 N N . ASN A 1 187 ? 9.150 1.147 1.951 1.00 87.00 187 ASN A N 1
ATOM 1531 C CA . ASN A 1 187 ? 10.409 0.402 1.902 1.00 87.00 187 ASN A CA 1
ATOM 1532 C C . ASN A 1 187 ? 10.257 -0.930 1.163 1.00 87.00 187 ASN A C 1
ATOM 1534 O O . ASN A 1 187 ? 11.106 -1.272 0.336 1.00 87.00 187 ASN A O 1
ATOM 1538 N N . LYS A 1 188 ? 9.159 -1.659 1.404 1.00 86.25 188 LYS A N 1
ATOM 1539 C CA . LYS A 1 188 ? 8.845 -2.894 0.676 1.00 86.25 188 LYS A CA 1
ATOM 1540 C C . LYS A 1 188 ? 8.715 -2.627 -0.823 1.00 86.25 188 LYS A C 1
ATOM 1542 O O . LYS A 1 188 ? 9.292 -3.364 -1.620 1.00 86.25 188 LYS A O 1
ATOM 1547 N N . ARG A 1 189 ? 8.014 -1.556 -1.210 1.00 82.81 189 ARG A N 1
ATOM 1548 C CA . ARG A 1 189 ? 7.815 -1.182 -2.617 1.00 82.81 189 ARG A CA 1
ATOM 1549 C C . ARG A 1 189 ? 9.128 -0.781 -3.296 1.00 82.81 189 ARG A C 1
ATOM 1551 O O . ARG A 1 189 ? 9.417 -1.268 -4.384 1.00 82.81 189 ARG A O 1
ATOM 1558 N N . ILE A 1 190 ? 9.958 0.025 -2.631 1.00 85.81 190 ILE A N 1
ATOM 1559 C CA . ILE A 1 190 ? 11.289 0.415 -3.127 1.00 85.81 190 ILE A CA 1
ATOM 1560 C C . ILE A 1 190 ? 12.181 -0.817 -3.312 1.00 85.81 190 ILE A C 1
ATOM 1562 O O . ILE A 1 190 ? 12.809 -0.960 -4.360 1.00 85.81 190 ILE A O 1
ATOM 1566 N N . ARG A 1 191 ? 12.233 -1.717 -2.321 1.00 85.38 191 ARG A N 1
ATOM 1567 C CA . ARG A 1 191 ? 13.018 -2.957 -2.407 1.00 85.38 191 ARG A CA 1
ATOM 1568 C C . ARG A 1 191 ? 12.571 -3.819 -3.585 1.00 85.38 191 ARG A C 1
ATOM 1570 O O . ARG A 1 191 ? 13.419 -4.263 -4.346 1.00 85.38 191 ARG A O 1
ATOM 1577 N N . SER A 1 192 ? 11.262 -4.000 -3.750 1.00 82.19 192 SER A N 1
ATOM 1578 C CA . SER A 1 192 ? 10.682 -4.762 -4.859 1.00 82.19 192 SER A CA 1
ATOM 1579 C C . SER A 1 192 ? 11.091 -4.183 -6.213 1.00 82.19 192 SER A C 1
ATOM 1581 O O . SER A 1 192 ? 11.622 -4.901 -7.055 1.00 82.19 192 SER A O 1
ATOM 1583 N N . PHE A 1 193 ? 10.927 -2.871 -6.402 1.00 84.00 193 PHE A N 1
ATOM 1584 C CA . PHE A 1 193 ? 11.337 -2.211 -7.641 1.00 84.00 193 PHE A CA 1
ATOM 1585 C C . PHE A 1 193 ? 12.842 -2.303 -7.888 1.00 84.00 193 PHE A C 1
ATOM 1587 O O . PHE A 1 193 ? 13.248 -2.533 -9.017 1.00 84.00 193 PHE A O 1
ATOM 1594 N N . THR A 1 194 ? 13.665 -2.192 -6.844 1.00 84.19 194 THR A N 1
ATOM 1595 C CA . THR A 1 194 ? 15.130 -2.283 -6.968 1.00 84.19 194 THR A CA 1
ATOM 1596 C C . THR A 1 194 ? 15.576 -3.700 -7.353 1.00 84.19 194 THR A C 1
ATOM 1598 O O . THR A 1 194 ? 16.502 -3.867 -8.137 1.00 84.19 194 THR A O 1
ATOM 1601 N N . GLN A 1 195 ? 14.911 -4.736 -6.831 1.00 84.00 195 GLN A N 1
ATOM 1602 C CA . GLN A 1 195 ? 15.179 -6.128 -7.211 1.00 84.00 195 GLN A CA 1
ATOM 1603 C C . GLN A 1 195 ? 14.814 -6.402 -8.672 1.00 84.00 195 GLN A C 1
ATOM 1605 O O . GLN A 1 195 ? 15.559 -7.083 -9.369 1.00 84.00 195 GLN A O 1
ATOM 1610 N N . LEU A 1 196 ? 13.692 -5.857 -9.140 1.00 81.62 196 LEU A N 1
ATOM 1611 C CA . LEU A 1 196 ? 13.261 -5.999 -10.531 1.00 81.62 196 LEU A CA 1
ATOM 1612 C C . LEU A 1 196 ? 14.168 -5.230 -11.484 1.00 81.62 196 LEU A C 1
ATOM 1614 O O . LEU A 1 196 ? 14.541 -5.775 -12.513 1.00 81.62 196 LEU A O 1
ATOM 1618 N N . ASP A 1 197 ? 14.578 -4.021 -11.106 1.00 85.62 197 ASP A N 1
ATOM 1619 C CA . ASP A 1 197 ? 15.543 -3.212 -11.854 1.00 85.62 197 ASP A CA 1
ATOM 1620 C C . ASP A 1 197 ? 16.858 -3.979 -12.066 1.00 85.62 197 ASP A C 1
ATOM 1622 O O . ASP A 1 197 ? 17.345 -4.089 -13.189 1.00 85.62 197 ASP A O 1
ATOM 1626 N N . GLY A 1 198 ? 17.362 -4.634 -11.013 1.00 84.25 198 GLY A N 1
ATOM 1627 C CA . GLY A 1 198 ? 18.540 -5.498 -11.103 1.00 84.25 198 GLY A CA 1
ATOM 1628 C C . GLY A 1 198 ? 18.362 -6.703 -12.036 1.00 84.25 198 GLY A C 1
ATOM 1629 O O . GLY A 1 198 ? 19.289 -7.052 -12.763 1.00 84.25 198 GLY A O 1
ATOM 1630 N N . ILE A 1 199 ? 17.179 -7.329 -12.062 1.00 84.56 199 ILE A N 1
ATOM 1631 C CA . ILE A 1 199 ? 16.894 -8.451 -12.975 1.00 84.56 199 ILE A CA 1
ATOM 1632 C C . ILE A 1 199 ? 16.811 -7.970 -14.421 1.00 84.56 199 ILE A C 1
ATOM 1634 O O . ILE A 1 199 ? 17.353 -8.621 -15.309 1.00 84.56 199 ILE A O 1
ATOM 1638 N N . VAL A 1 200 ? 16.152 -6.839 -14.661 1.00 84.88 200 VAL A N 1
ATOM 1639 C CA . VAL A 1 200 ? 16.024 -6.248 -15.998 1.00 84.88 200 VAL A CA 1
ATOM 1640 C C . VAL A 1 200 ? 17.399 -5.883 -16.544 1.00 84.88 200 VAL A C 1
ATOM 1642 O O . VAL A 1 200 ? 17.699 -6.199 -17.691 1.00 84.88 200 VAL A O 1
ATOM 1645 N N . LEU A 1 201 ? 18.262 -5.294 -15.713 1.00 85.31 201 LEU A N 1
ATOM 1646 C CA . LEU A 1 201 ? 19.631 -4.952 -16.091 1.00 85.31 201 LEU A CA 1
ATOM 1647 C C . LEU A 1 201 ? 20.478 -6.201 -16.380 1.00 85.31 201 LEU A C 1
ATOM 1649 O O . LEU A 1 201 ? 21.236 -6.215 -17.345 1.00 85.31 201 LEU A O 1
ATOM 1653 N N . ALA A 1 202 ? 20.301 -7.278 -15.608 1.00 84.19 202 ALA A N 1
ATOM 1654 C CA . ALA A 1 202 ? 20.935 -8.562 -15.902 1.00 84.19 202 ALA A CA 1
ATOM 1655 C C . ALA A 1 202 ? 20.462 -9.151 -17.244 1.00 84.19 202 ALA A C 1
ATOM 1657 O O . ALA A 1 202 ? 21.293 -9.617 -18.016 1.00 84.19 202 ALA A O 1
ATOM 1658 N N . CYS A 1 203 ? 19.160 -9.080 -17.552 1.00 82.75 203 CYS A N 1
ATOM 1659 C CA . CYS A 1 203 ? 18.612 -9.551 -18.832 1.00 82.75 203 CYS A CA 1
ATOM 1660 C C . CYS A 1 203 ? 19.089 -8.694 -20.014 1.00 82.75 203 CYS A C 1
ATOM 1662 O O . CYS A 1 203 ? 19.384 -9.232 -21.074 1.00 82.75 203 CYS A O 1
ATOM 1664 N N . LEU A 1 204 ? 19.190 -7.371 -19.837 1.00 83.69 204 LEU A N 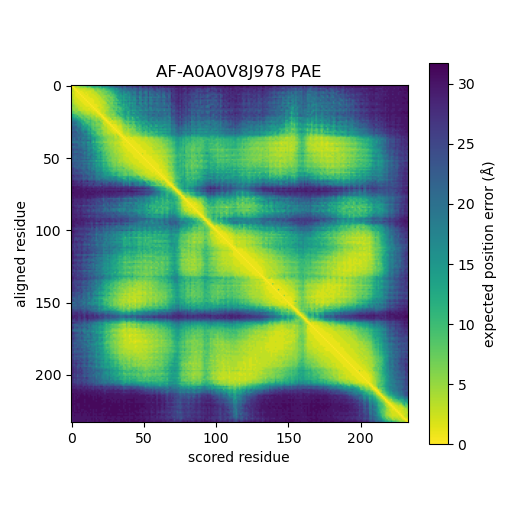1
ATOM 1665 C CA . LEU A 1 204 ? 19.750 -6.466 -20.846 1.00 83.69 204 LEU A CA 1
ATOM 1666 C C . LEU A 1 204 ? 21.208 -6.809 -21.157 1.00 83.69 204 LEU A C 1
ATOM 1668 O O . LEU A 1 204 ? 21.573 -6.876 -22.325 1.00 83.69 204 LEU A O 1
ATOM 1672 N N . ASN A 1 205 ? 22.021 -7.052 -20.126 1.00 83.81 205 ASN A N 1
ATOM 1673 C CA . ASN A 1 205 ? 23.420 -7.439 -20.304 1.00 83.81 205 ASN A CA 1
ATOM 1674 C C . ASN A 1 205 ? 23.550 -8.808 -20.984 1.00 83.81 205 ASN A C 1
ATOM 1676 O O . ASN A 1 205 ? 24.362 -8.945 -21.886 1.00 83.81 205 ASN A O 1
ATOM 1680 N N . GLU A 1 206 ? 22.733 -9.789 -20.583 1.00 82.69 206 GLU A N 1
ATOM 1681 C CA . GLU A 1 206 ? 22.708 -11.130 -21.185 1.00 82.69 206 GLU A CA 1
ATOM 1682 C C . GLU A 1 206 ? 22.352 -11.063 -22.676 1.00 82.69 206 GLU A C 1
ATOM 1684 O O . GLU A 1 206 ? 23.031 -11.686 -23.488 1.00 82.69 206 GLU A O 1
ATOM 1689 N N . LYS A 1 207 ? 21.372 -10.226 -23.047 1.00 78.19 207 LYS A N 1
ATOM 1690 C CA . LYS A 1 207 ? 21.024 -9.978 -24.451 1.00 78.19 207 LYS A CA 1
ATOM 1691 C C . LYS A 1 207 ? 22.116 -9.253 -25.219 1.00 78.19 207 LYS A C 1
ATOM 1693 O O . LYS A 1 207 ? 22.403 -9.662 -26.329 1.00 78.19 207 LYS A O 1
ATOM 1698 N N . LEU A 1 208 ? 22.748 -8.224 -24.651 1.00 72.44 208 LEU A N 1
ATOM 1699 C CA . LEU A 1 208 ? 23.867 -7.515 -25.293 1.00 72.44 208 LEU A CA 1
ATOM 1700 C C . LEU A 1 208 ? 25.053 -8.435 -25.614 1.00 72.44 208 LEU A C 1
ATOM 1702 O O . LEU A 1 208 ? 25.806 -8.153 -26.536 1.00 72.44 208 LEU A O 1
ATOM 1706 N N . THR A 1 209 ? 25.225 -9.512 -24.847 1.00 69.38 209 THR A N 1
ATOM 1707 C CA . THR A 1 209 ? 26.268 -10.521 -25.066 1.00 69.38 209 THR A CA 1
ATOM 1708 C C . THR A 1 209 ? 25.821 -11.704 -25.928 1.00 69.38 209 THR A C 1
ATOM 1710 O O . THR A 1 209 ? 26.628 -12.607 -26.136 1.00 69.38 209 THR A O 1
ATOM 1713 N N . ASP A 1 210 ? 24.567 -11.734 -26.393 1.00 65.44 210 ASP A N 1
ATOM 1714 C CA . ASP A 1 210 ? 24.032 -12.809 -27.233 1.00 65.44 210 ASP A CA 1
ATOM 1715 C C . ASP A 1 210 ? 24.361 -12.539 -28.715 1.00 65.44 210 ASP A C 1
ATOM 1717 O O . ASP A 1 210 ? 23.803 -11.603 -29.295 1.00 65.44 210 ASP A O 1
ATOM 1721 N N . PRO A 1 211 ? 25.249 -13.336 -29.343 1.00 57.94 211 PRO A N 1
ATOM 1722 C CA . PRO A 1 211 ? 25.647 -13.158 -30.740 1.00 57.94 211 PRO A CA 1
ATOM 1723 C C . PRO A 1 211 ? 24.559 -13.570 -31.747 1.00 57.94 211 PRO A C 1
ATOM 1725 O O . PRO A 1 211 ? 24.797 -13.508 -32.949 1.00 57.94 211 PRO A O 1
ATOM 1728 N N . PHE A 1 212 ? 23.390 -14.032 -31.287 1.00 58.34 212 PHE A N 1
ATOM 1729 C CA . PHE A 1 212 ? 22.266 -14.443 -32.135 1.00 58.34 212 PHE A CA 1
ATOM 1730 C C . PHE A 1 212 ? 21.027 -13.548 -31.982 1.00 58.34 212 PHE A C 1
ATOM 1732 O O . PHE A 1 212 ? 19.945 -13.932 -32.433 1.00 58.34 212 PHE A O 1
ATOM 1739 N N . ASP A 1 213 ? 21.143 -12.381 -31.339 1.00 55.38 213 ASP A N 1
ATOM 1740 C CA . ASP A 1 213 ? 20.007 -11.468 -31.179 1.00 55.38 213 ASP A CA 1
ATOM 1741 C C . ASP A 1 213 ? 19.672 -10.805 -32.535 1.00 55.38 213 ASP A C 1
ATOM 1743 O O . ASP A 1 213 ? 20.497 -10.064 -33.072 1.00 55.38 213 ASP A O 1
ATOM 1747 N N . PRO A 1 214 ? 18.474 -11.024 -33.113 1.00 55.31 214 PRO A N 1
ATOM 1748 C CA . PRO A 1 214 ? 18.118 -10.549 -34.457 1.00 55.31 214 PRO A CA 1
ATOM 1749 C C . PRO A 1 214 ? 17.956 -9.019 -34.581 1.00 55.31 214 PRO A C 1
ATOM 1751 O O . PRO A 1 214 ? 17.474 -8.540 -35.602 1.00 55.31 214 PRO 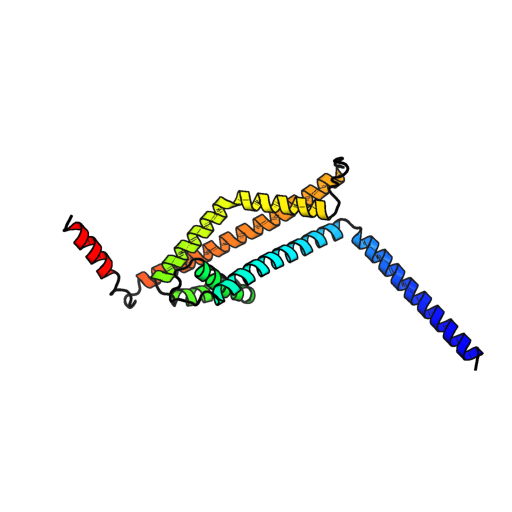A O 1
ATOM 1754 N N . GLU A 1 215 ? 18.308 -8.241 -33.552 1.00 53.72 215 GLU A N 1
ATOM 1755 C CA . GLU A 1 215 ? 18.225 -6.772 -33.549 1.00 53.72 215 GLU A CA 1
ATOM 1756 C C . GLU A 1 215 ? 19.523 -6.075 -34.018 1.00 53.72 215 GLU A C 1
ATOM 1758 O O . GLU A 1 215 ? 19.532 -4.848 -34.107 1.00 53.72 215 GLU A O 1
ATOM 1763 N N . GLU A 1 216 ? 20.598 -6.802 -34.363 1.00 51.12 216 GLU A N 1
ATOM 1764 C CA . GLU A 1 216 ? 21.844 -6.180 -34.866 1.00 51.12 216 GLU A CA 1
ATOM 1765 C C . GLU A 1 216 ? 21.691 -5.453 -36.218 1.00 51.12 216 GLU A C 1
ATOM 1767 O O . GLU A 1 216 ? 22.487 -4.568 -36.508 1.00 51.12 216 GLU A O 1
ATOM 1772 N N . GLU A 1 217 ? 20.642 -5.715 -37.004 1.00 49.22 217 GLU A N 1
ATOM 1773 C CA . GLU A 1 217 ? 20.459 -5.052 -38.308 1.00 49.22 217 GLU A CA 1
ATOM 1774 C C . GLU A 1 217 ? 19.860 -3.632 -38.242 1.00 49.22 217 GLU A C 1
ATOM 1776 O O . GLU A 1 217 ? 19.858 -2.953 -39.261 1.00 49.22 217 GLU A O 1
ATOM 1781 N N . HIS A 1 218 ? 19.362 -3.140 -37.093 1.00 48.72 218 HIS A N 1
ATOM 1782 C CA . HIS A 1 218 ? 18.659 -1.837 -37.052 1.00 48.72 218 HIS A CA 1
ATOM 1783 C C . HIS A 1 218 ? 19.358 -0.724 -36.250 1.00 48.72 218 HIS A C 1
ATOM 1785 O O . HIS A 1 218 ? 19.034 0.451 -36.427 1.00 48.72 218 HIS A O 1
ATOM 1791 N N . ASP A 1 219 ? 20.337 -1.057 -35.402 1.00 49.69 219 ASP A N 1
ATOM 1792 C CA . ASP A 1 219 ? 21.137 -0.053 -34.679 1.00 49.69 219 ASP A CA 1
ATOM 1793 C C . ASP A 1 219 ? 22.265 0.545 -35.560 1.00 49.69 219 ASP A C 1
ATOM 1795 O O . ASP A 1 219 ? 22.752 1.642 -35.268 1.00 49.69 219 ASP A O 1
ATOM 1799 N N . GLU A 1 220 ? 22.653 -0.111 -36.665 1.00 51.69 220 GLU A N 1
ATOM 1800 C CA . GLU A 1 220 ? 23.631 0.432 -37.626 1.00 51.69 220 GLU A CA 1
ATOM 1801 C C . GLU A 1 220 ? 23.071 1.611 -38.442 1.00 51.69 220 GLU A C 1
ATOM 1803 O O . GLU A 1 220 ? 23.801 2.572 -38.691 1.00 51.69 220 GLU A O 1
ATOM 1808 N N . ASP A 1 221 ? 21.773 1.613 -38.763 1.00 50.50 221 ASP A N 1
ATOM 1809 C CA . ASP A 1 221 ? 21.126 2.691 -39.529 1.00 50.50 221 ASP A CA 1
ATOM 1810 C C . ASP A 1 221 ? 21.073 4.018 -38.750 1.00 50.50 221 ASP A C 1
ATOM 1812 O O . ASP A 1 221 ? 21.338 5.084 -39.307 1.00 50.50 221 ASP A O 1
ATOM 1816 N N . LEU A 1 222 ? 20.801 3.967 -37.438 1.00 53.00 222 LEU A N 1
ATOM 1817 C CA . LEU A 1 222 ? 20.769 5.156 -36.571 1.00 53.00 222 LEU A CA 1
ATOM 1818 C C . LEU A 1 222 ? 22.168 5.759 -36.368 1.00 53.00 222 LEU A C 1
ATOM 1820 O O . LEU A 1 222 ? 22.325 6.980 -36.324 1.00 53.00 222 LEU A O 1
ATOM 1824 N N . LEU A 1 223 ? 23.199 4.912 -36.281 1.00 53.66 223 LEU A N 1
ATOM 1825 C CA . LEU A 1 223 ? 24.598 5.346 -36.227 1.00 53.66 223 LEU A CA 1
ATOM 1826 C C . LEU A 1 223 ? 25.102 5.863 -37.585 1.00 53.66 223 LEU A C 1
ATOM 1828 O O . LEU A 1 223 ? 25.982 6.728 -37.611 1.00 53.66 223 LEU A O 1
ATOM 1832 N N . PHE A 1 224 ? 24.561 5.365 -38.699 1.00 53.12 224 PHE A N 1
ATOM 1833 C CA . PHE A 1 224 ? 24.861 5.838 -40.050 1.00 53.12 224 PHE A CA 1
ATOM 1834 C C . PHE A 1 224 ? 24.223 7.208 -40.332 1.00 53.12 224 PHE A C 1
ATOM 1836 O O . PHE A 1 224 ? 24.917 8.111 -40.801 1.00 53.12 224 PHE A O 1
ATOM 1843 N N . GLU A 1 225 ? 22.956 7.418 -39.957 1.00 52.78 225 GLU A N 1
ATOM 1844 C CA . GLU A 1 225 ? 22.288 8.728 -40.040 1.00 52.78 225 GLU A CA 1
ATOM 1845 C C . GLU A 1 225 ? 22.995 9.794 -39.185 1.00 52.78 225 GLU A C 1
ATOM 1847 O O . GLU A 1 225 ? 23.220 10.917 -39.645 1.00 52.78 225 GLU A O 1
ATOM 1852 N N . GLU A 1 226 ? 23.415 9.451 -37.961 1.00 56.19 226 GLU A N 1
ATOM 1853 C CA . GLU A 1 226 ? 24.109 10.393 -37.073 1.00 56.19 226 GLU A CA 1
ATOM 1854 C C . GLU A 1 226 ? 25.528 10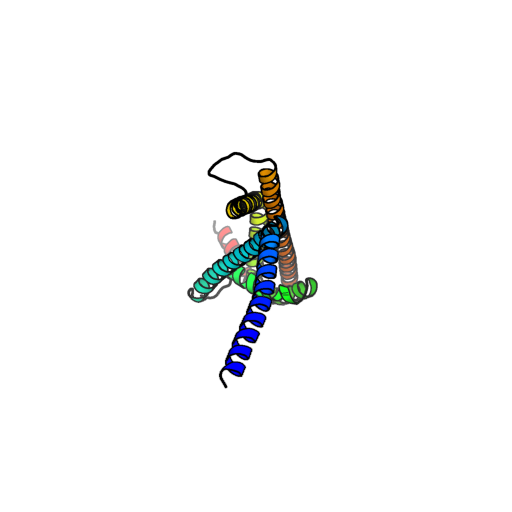.749 -37.571 1.00 56.19 226 GLU A C 1
ATOM 1856 O O . GLU A 1 226 ? 26.007 11.863 -37.337 1.00 56.19 226 GLU A O 1
ATOM 1861 N N . ARG A 1 227 ? 26.202 9.842 -38.299 1.00 57.12 227 ARG A N 1
ATOM 1862 C CA . ARG A 1 227 ? 27.485 10.131 -38.973 1.00 57.12 227 ARG A CA 1
ATOM 1863 C C . ARG A 1 227 ? 27.298 10.965 -40.240 1.00 57.12 227 ARG A C 1
ATOM 1865 O O . ARG A 1 227 ? 28.023 11.942 -40.409 1.00 57.12 227 ARG A O 1
ATOM 1872 N N . MET A 1 228 ? 26.297 10.655 -41.063 1.00 49.56 228 MET A N 1
ATOM 1873 C CA . MET A 1 228 ? 25.963 11.424 -42.271 1.00 49.56 228 MET A CA 1
ATOM 1874 C C . MET A 1 228 ? 25.579 12.874 -41.947 1.00 49.56 228 MET A C 1
ATOM 1876 O O . MET A 1 228 ? 25.986 13.793 -42.654 1.00 49.56 228 MET A O 1
ATOM 1880 N N . MET A 1 229 ? 24.862 13.116 -40.844 1.00 52.34 229 MET A N 1
ATOM 1881 C CA . MET A 1 229 ? 24.546 14.484 -40.413 1.00 52.34 229 MET A CA 1
ATOM 1882 C C . MET A 1 229 ? 25.760 15.266 -39.888 1.00 52.34 229 MET A C 1
ATOM 1884 O O . MET A 1 229 ? 25.745 16.492 -39.946 1.00 52.34 229 MET A O 1
ATOM 1888 N N . LYS A 1 230 ? 26.811 14.590 -39.401 1.00 59.03 230 LYS A N 1
ATOM 1889 C CA . LYS A 1 230 ? 28.062 15.235 -38.956 1.00 59.03 230 LYS A CA 1
ATOM 1890 C C . LYS A 1 230 ? 29.059 15.489 -40.085 1.00 59.03 230 LYS A C 1
ATOM 1892 O O . LYS A 1 230 ? 29.877 16.389 -39.952 1.00 59.03 230 LYS A O 1
ATOM 1897 N N . GLU A 1 231 ? 29.013 14.721 -41.171 1.00 50.53 231 GLU A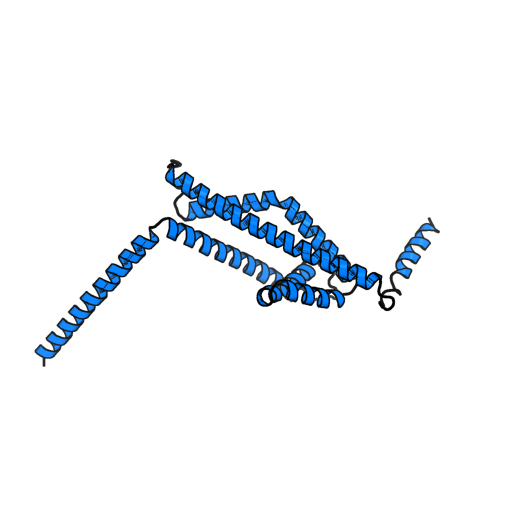 N 1
ATOM 1898 C CA . GLU A 1 231 ? 29.860 14.958 -42.353 1.00 50.53 231 GLU A CA 1
ATOM 1899 C C . GLU A 1 231 ? 29.294 16.037 -43.293 1.00 50.53 231 GLU A C 1
ATOM 1901 O O . GLU A 1 231 ? 30.020 16.557 -44.140 1.00 50.53 231 GLU A O 1
ATOM 1906 N N . HIS A 1 232 ? 28.023 16.417 -43.124 1.00 47.62 232 HIS A N 1
ATOM 1907 C CA . HIS A 1 232 ? 27.342 17.429 -43.940 1.00 47.62 232 HIS A CA 1
ATOM 1908 C C . HIS A 1 232 ? 26.987 18.734 -43.198 1.00 47.62 232 HIS A C 1
ATOM 1910 O O . HIS A 1 232 ? 26.236 19.551 -43.738 1.00 47.62 232 HIS A O 1
ATOM 1916 N N . SER A 1 233 ? 27.540 18.955 -41.999 1.00 42.28 233 SER A N 1
ATOM 1917 C CA . SER A 1 233 ? 27.480 20.222 -41.242 1.00 42.28 233 SER A CA 1
ATOM 1918 C C . SER A 1 233 ? 28.843 20.902 -41.187 1.00 42.28 233 SER A C 1
ATOM 1920 O O . SER A 1 233 ? 28.902 22.131 -41.400 1.00 42.28 233 SER A O 1
#

Organism: NCBI:txid1017270

Solvent-accessible surface area (backbone atoms only — not comparable to full-atom values): 12908 Å² total; per-residue (Å²): 113,68,67,60,52,51,48,49,53,51,51,51,51,51,51,48,52,55,52,47,52,52,51,50,52,50,48,53,51,48,52,56,50,61,67,33,66,67,51,44,50,52,49,50,53,54,53,49,52,52,50,54,50,50,51,55,48,51,55,48,50,53,53,53,55,55,49,70,71,52,69,86,73,88,67,86,79,46,76,68,52,52,50,50,52,48,52,60,59,54,60,60,40,80,79,63,48,74,68,58,35,54,54,51,51,46,60,54,55,64,73,48,54,71,69,57,49,52,52,50,43,54,51,41,53,49,50,47,49,51,54,65,72,40,43,67,58,51,47,50,50,18,37,49,51,10,50,52,54,27,42,76,68,63,54,54,50,82,94,53,84,72,77,45,73,67,40,48,54,55,35,51,51,37,23,52,51,33,32,50,53,44,52,53,52,51,52,52,50,47,51,52,48,52,55,49,40,52,47,48,51,50,43,52,53,54,51,75,70,41,95,80,56,89,64,71,80,62,62,56,56,59,55,46,53,58,47,54,57,62,77,73,107

Mean predicted aligned error: 14.63 Å

Sequence (233 aa):
MDQLWQLIVLVSKLLWAKAAAGYFALGVLAEAVFQNFWVQFVSAIVVGMVLVKLIEFSIRYYYYHNFVHRKLKNSLGAPADLDLFFQTTMKRDISRGLLPNLRFMRSLFLQMRRTELRLFHTYLRTNIRTLKGGKPIGYAVGILIGLFTSFAMDILKINNLAFSQESTVKTVLFVVVWFIIVHLWMNKRIRSFTQLDGIVLACLNEKLTDPFDPEEEHDEDLLFEERMMKEHS

Secondary structure (DSSP, 8-state):
-HHHHHHHHHHHHHHHHHHHHHHHHHHHHHHHHHTSHHHHHHHHHHHHHHHHHHHHHHHHHHHHHHHHHS---S-TTSHHHHHHHHHHHHHHHTTT-HHHHHHHHHHHHHTS-HHHHHHHHHHHHHHHHHHHHTHHHHHHHHHHHHHHHHHHTTSS-TT-----HHHHHHHHHHHHHHHHHHHHHHHHHHHHHHHHHHHHHHHHHHHHT-TT-TTTTTHHHHHHHHHHHHH--

Foldseek 3Di:
DVVVVVVVVVVVVVVVVVVVVVVVVVVVVVVVCCPDLVSLLVVLVVVLVVVVVVVVVVVVVVLVVVVVVPPDPDDCQDLSSLVVVVCVLCVVVVPDDDPVSLVVLLVVLLPDDLVNLVSNLVSLVVVLVCLVVCLVVLLVVLQVSLQVSLVVSCLCPPVDNPDDPVSVVSSVVSSVVSSVVSVVVSVVVSVVSVSSSVSSVVSSVVLVPDPPNPCPVPVVVVVVVVVVVVVVD

Radius of gyration: 30.03 Å; Cα contacts (8 Å, |Δi|>4): 99; chains: 1; bounding box: 87×51×74 Å